Protein 9EN4 (pdb70)

Solvent-accessible surface area: 15896 Å² total; per-residue (Å²): 90,54,69,40,86,75,106,86,79,109,15,136,15,68,75,70,113,41,80,40,15,13,1,0,1,104,64,32,115,63,44,43,42,0,1,15,12,28,39,103,81,71,32,205,104,88,25,0,4,2,0,26,3,0,93,38,125,44,90,0,56,2,75,19,1,68,79,30,150,45,94,63,52,46,24,79,5,120,46,35,4,0,0,0,0,6,5,25,63,65,21,59,10,16,36,68,53,7,43,0,62,12,116,34,0,2,3,5,11,7,18,65,46,139,103,82,8,7,1,2,1,2,40,0,14,84,190,75,43,161,91,40,79,15,95,102,35,44,12,19,1,61,48,53,67,52,10,43,0,99,36,88,3,51,37,6,83,95,79,5,61,79,116,13,146,89,77,37,86,80,102,88,77,97,12,27,4,89,124,28,76,51,57,59,5,13,1,0,2,122,59,30,122,58,42,40,36,0,1,19,5,30,46,104,85,75,31,210,85,99,22,0,1,2,0,25,3,0,97,33,123,44,83,0,64,1,75,23,1,64,80,29,149,50,94,69,53,53,24,142,4,120,40,40,2,0,0,0,0,23,5,27,71,113,31,57,9,27,31,72,55,5,52,0,48,16,119,42,0,2,1,5,0,10,21,36,36,137,110,12,0,7,1,2,1,4,72,0,53,111,184,50,128,99,82,25,52,10,48,121,48,53,44,12,2,74,70,48,143,40,2,41,2,95,36,87,7,57,32,10,63,113,74,1,56,91,110,21,65

Radius of gyration: 21.42 Å; Cα contacts (8 Å, |Δi|>4): 757; chains: 2; bounding box: 39×61×41 Å

Foldseek 3Di:
DKDDFDDDFKDFPQPDDAFKKWKKDFQDPAKDWFWWADDPADDQVAKIKTKIWHAAQDKQAAPRCNPPPDPQRIDTHHATWMKMWIADDPRSIHIDTAHDPWRMGTWMWGCNDSFKIKIFCWRPDPPDDPDTDSRPDIDMHTDDGMMTGDDTIMMDRDDCSVVGD/DDDFDDDFKAFPVPDPAQKKWKKDQQDPAKAWFKKDDDPADDLQAKIKTKIWHAAQDKHADPRCNPPPDPQRIDTHRHGWMKMWIHDDPRSIHIDTAHDPFRMHGWMWGNPDPFKIKIFDFRPDPDDDPDGDSNPDIDMHTDDRIMTTDDTIGMDNDDCVVVRD

InterPro domains:
  IPR035329 Rotavirus VP4 helical domain [PF17478] (486-733)
  IPR035330 Rotavirus VP4, membrane interaction domain [PF17477] (251-475)
  IPR038017 Rotavirus VP4, membrane interaction domain superfamily [SSF111379] (254-523)
  IPR042546 Outer capsid protein VP4 [MF_04125] (1-733)

Structure (mmCIF, N/CA/C/O backbone):
data_9EN4
#
_entry.id   9EN4
#
_cell.length_a   61.489
_cell.length_b   64.370
_cell.length_c   76.937
_cell.angle_alpha   90.00
_cell.angle_beta   90.00
_cell.angle_gamma   90.00
#
_symmetry.space_group_name_H-M   'P 21 21 21'
#
loop_
_entity.id
_entity.type
_entity.pdbx_description
1 polymer 'Outer capsid protein VP8*'
2 water water
#
loop_
_atom_site.group_PDB
_atom_site.id
_atom_site.type_symbol
_atom_site.label_atom_id
_atom_site.label_alt_id
_atom_site.label_comp_id
_atom_site.label_asym_id
_atom_site.label_entity_id
_atom_site.label_seq_id
_atom_site.pdbx_PDB_ins_code
_atom_site.Cartn_x
_atom_site.Cartn_y
_atom_site.Cartn_z
_atom_site.occupancy
_atom_site.B_iso_or_equiv
_atom_site.auth_seq_id
_atom_site.auth_comp_id
_atom_site.auth_asym_id
_atom_site.auth_atom_id
_atom_site.pdbx_PDB_model_num
ATOM 1 N N . GLU A 1 1 ? -3.995 2.082 -23.497 1.00 35.26 64 GLU A N 1
ATOM 2 C CA . GLU A 1 1 ? -4.872 3.233 -23.168 1.00 35.21 64 GLU A CA 1
ATOM 3 C C . GLU A 1 1 ? -5.348 3.124 -21.721 1.00 34.90 64 GLU A C 1
ATOM 4 O O . GLU A 1 1 ? -5.115 4.030 -20.922 1.00 35.12 64 GLU A O 1
ATOM 6 N N . ILE A 1 2 ? -6.022 2.011 -21.404 1.00 34.38 65 ILE A N 1
ATOM 7 C CA . ILE A 1 2 ? -6.407 1.683 -20.041 1.00 33.95 65 ILE A CA 1
ATOM 8 C C . ILE A 1 2 ? -5.471 0.586 -19.540 1.00 33.70 65 ILE A C 1
ATOM 9 O O . ILE A 1 2 ? -5.321 -0.445 -20.192 1.00 33.76 65 ILE A O 1
ATOM 14 N N . THR A 1 3 ? -4.856 0.823 -18.375 1.00 33.47 66 THR A N 1
ATOM 15 C CA . THR A 1 3 ? -3.903 -0.107 -17.790 1.00 33.29 66 THR A CA 1
ATOM 16 C C . THR A 1 3 ? -4.481 -0.675 -16.496 1.00 33.11 66 THR A C 1
ATOM 17 O O . THR A 1 3 ? -5.290 -0.025 -15.837 1.00 33.26 66 THR A O 1
ATOM 21 N N . GLY A 1 4 ? -4.047 -1.892 -16.149 1.00 33.02 67 GLY A N 1
ATOM 22 C CA . GLY A 1 4 ? -4.547 -2.604 -14.984 1.00 33.04 67 GLY A CA 1
ATOM 23 C C . GLY A 1 4 ? -4.846 -4.065 -15.313 1.00 33.10 67 GLY A C 1
ATOM 24 O O . GLY A 1 4 ? -4.501 -4.538 -16.393 1.00 33.24 67 GLY A O 1
ATOM 25 N N . PRO A 1 5 ? -5.499 -4.833 -14.409 1.00 33.22 68 PRO A N 1
ATOM 26 C CA . PRO A 1 5 ? -5.915 -4.335 -13.096 1.00 33.33 68 PRO A CA 1
ATOM 27 C C . PRO A 1 5 ? -4.769 -4.183 -12.097 1.00 33.25 68 PRO A C 1
ATOM 28 O O . PRO A 1 5 ? -3.747 -4.858 -12.208 1.00 33.34 68 PRO A O 1
ATOM 32 N N . TYR A 1 6 ? -4.966 -3.284 -11.123 1.00 33.12 69 TYR A N 1
ATOM 33 C CA . TYR A 1 6 ? -3.997 -3.019 -10.071 1.00 32.92 69 TYR A CA 1
ATOM 34 C C . TYR A 1 6 ? -4.575 -3.459 -8.728 1.00 33.16 69 TYR A C 1
ATOM 35 O O . TYR A 1 6 ? -5.785 -3.392 -8.526 1.00 33.13 69 TYR A O 1
ATOM 44 N N . THR A 1 7 ? -3.696 -3.893 -7.814 1.00 33.50 70 THR A N 1
ATOM 45 C CA . THR A 1 7 ? -4.112 -4.373 -6.505 1.00 33.78 70 THR A CA 1
ATOM 46 C C . THR A 1 7 ? -3.369 -3.626 -5.397 1.00 34.15 70 THR A C 1
ATOM 47 O O . THR A 1 7 ? -3.246 -4.134 -4.285 1.00 34.11 70 THR A O 1
ATOM 51 N N . ASN A 1 8 ? -2.894 -2.410 -5.700 1.00 34.65 71 ASN A N 1
ATOM 52 C CA . ASN A 1 8 ? -2.270 -1.556 -4.703 1.00 35.03 71 ASN A CA 1
ATOM 53 C C . ASN A 1 8 ? -3.358 -0.912 -3.849 1.00 35.20 71 ASN A C 1
ATOM 54 O O . ASN A 1 8 ? -4.531 -0.920 -4.221 1.00 35.25 71 ASN A O 1
ATOM 59 N N . THR A 1 9 ? -2.949 -0.361 -2.701 1.00 35.34 72 THR A N 1
ATOM 60 C CA . THR A 1 9 ? -3.832 0.433 -1.862 1.00 35.23 72 THR A CA 1
ATOM 61 C C . THR A 1 9 ? -3.326 1.872 -1.774 1.00 35.19 72 THR A C 1
ATOM 62 O O . THR A 1 9 ? -3.878 2.668 -1.019 1.00 35.27 72 THR A O 1
ATOM 66 N N . ILE A 1 10 ? -2.279 2.197 -2.545 1.00 35.22 73 ILE A N 1
ATOM 67 C CA . ILE A 1 10 ? -1.688 3.527 -2.531 1.00 35.39 73 ILE A CA 1
ATOM 68 C C . ILE A 1 10 ? -1.265 3.891 -3.954 1.00 35.43 73 ILE A C 1
ATOM 69 O O . ILE A 1 10 ? -0.421 3.217 -4.541 1.00 35.36 73 ILE A O 1
ATOM 74 N N . ILE A 1 11 ? -1.870 4.957 -4.496 1.00 35.61 74 ILE A N 1
ATOM 75 C CA . ILE A 1 11 ? -1.441 5.551 -5.754 1.00 35.81 74 ILE A CA 1
ATOM 76 C C . ILE A 1 11 ? -0.533 6.736 -5.436 1.00 35.80 74 ILE A C 1
ATOM 77 O O . ILE A 1 11 ? -0.779 7.460 -4.475 1.00 35.52 74 ILE A O 1
ATOM 82 N N . LYS A 1 12 ? 0.509 6.923 -6.255 1.00 36.02 75 LYS A N 1
ATOM 83 C CA . LYS A 1 12 ? 1.367 8.095 -6.173 1.00 36.18 75 LYS A CA 1
ATOM 84 C C . LYS A 1 12 ? 0.988 9.053 -7.300 1.00 36.18 75 LYS A C 1
ATOM 85 O O . LYS A 1 12 ? 1.113 8.707 -8.473 1.00 36.27 75 LYS A O 1
ATOM 91 N N . LEU A 1 13 ? 0.527 10.255 -6.928 1.00 36.19 76 LEU A N 1
ATOM 92 C CA . LEU A 1 13 ? 0.030 11.232 -7.885 1.00 36.13 76 LEU A CA 1
ATOM 93 C C . LEU A 1 13 ? 1.020 12.384 -8.060 1.00 36.05 76 LEU A C 1
ATOM 94 O O . LEU A 1 13 ? 0.724 13.345 -8.767 1.00 35.78 76 LEU A O 1
ATOM 96 N N . SER A 1 14 ? 2.195 12.277 -7.427 1.00 36.31 77 SER A N 1
ATOM 97 C CA . SER A 1 14 ? 3.192 13.335 -7.464 1.00 36.57 77 SER A CA 1
ATOM 98 C C . SER A 1 14 ? 3.935 13.314 -8.798 1.00 37.04 77 SER A C 1
ATOM 99 O O . SER A 1 14 ? 4.048 14.342 -9.462 1.00 36.90 77 SER A O 1
ATOM 101 N N . ASP A 1 15 ? 4.414 12.125 -9.188 1.00 37.57 78 ASP A N 1
ATOM 102 C CA . ASP A 1 15 ? 5.306 11.970 -10.328 1.00 37.78 78 ASP A CA 1
ATOM 103 C C . ASP A 1 15 ? 4.535 11.922 -11.648 1.00 38.12 78 ASP A C 1
ATOM 104 O O . ASP A 1 15 ? 5.151 11.854 -12.710 1.00 38.08 78 ASP A O 1
ATOM 106 N N . LEU A 1 16 ? 3.197 11.948 -11.584 1.00 38.55 79 LEU A N 1
ATOM 107 C CA . LEU A 1 16 ? 2.368 11.880 -12.778 1.00 38.75 79 LEU A CA 1
ATOM 108 C C . LEU A 1 16 ? 2.562 13.146 -13.610 1.00 38.87 79 LEU A C 1
ATOM 109 O O . LEU A 1 16 ? 2.331 14.251 -13.124 1.00 38.90 79 LEU A O 1
ATOM 114 N N . SER A 1 17 ? 2.990 12.960 -14.865 1.00 39.06 80 SER A N 1
ATOM 115 C CA . SER A 1 17 ? 3.265 14.059 -15.777 1.00 39.15 80 SER A CA 1
ATOM 116 C C . SER A 1 17 ? 2.195 14.100 -16.864 1.00 39.12 80 SER A C 1
ATOM 117 O O . SER A 1 17 ? 2.468 13.808 -18.027 1.00 39.51 80 SER A O 1
ATOM 119 N N . GLY A 1 18 ? 0.973 14.462 -16.457 1.00 38.86 81 GLY A N 1
ATOM 120 C CA . GLY A 1 18 ? -0.152 14.604 -17.366 1.00 38.54 81 GLY A CA 1
ATOM 121 C C . GLY A 1 18 ? -1.241 15.488 -16.763 1.00 38.48 81 GLY A C 1
ATOM 122 O O . GLY A 1 18 ? -1.257 15.724 -15.557 1.00 39.20 81 GLY A O 1
ATOM 123 N N . SER A 1 19 ? -2.144 15.976 -17.619 1.00 37.79 82 SER A N 1
ATOM 124 C CA . SER A 1 19 ? -3.208 16.872 -17.195 1.00 37.22 82 SER A CA 1
ATOM 125 C C . SER A 1 19 ? -4.297 16.105 -16.445 1.00 36.64 82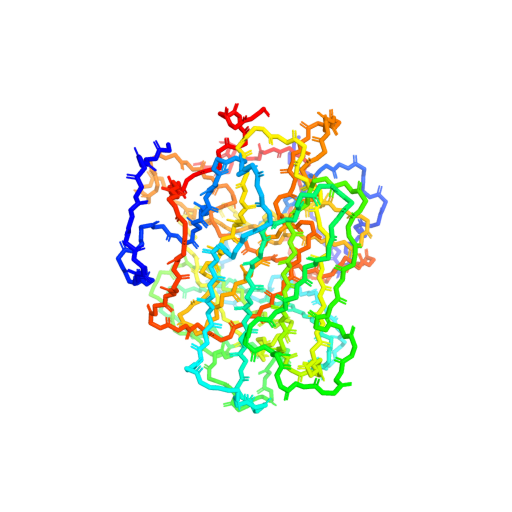 SER A C 1
ATOM 126 O O . SER A 1 19 ? -4.850 16.615 -15.473 1.00 36.60 82 SER A O 1
ATOM 129 N N . ASN A 1 20 ? -4.593 14.880 -16.901 1.00 36.05 83 ASN A N 1
ATOM 130 C CA . ASN A 1 20 ? -5.767 14.149 -16.453 1.00 35.45 83 ASN A CA 1
ATOM 131 C C . ASN A 1 20 ? -5.381 12.735 -16.021 1.00 34.76 83 ASN A C 1
ATOM 132 O O . ASN A 1 20 ? -4.456 12.142 -16.573 1.00 34.67 83 ASN A O 1
ATOM 137 N N . VAL A 1 21 ? -6.114 12.212 -15.029 1.00 33.95 84 VAL A N 1
ATOM 138 C CA . VAL A 1 21 ? -5.939 10.854 -14.537 1.00 33.25 84 VAL A CA 1
ATOM 139 C C . VAL A 1 21 ? -7.316 10.289 -14.193 1.00 32.41 84 VAL A C 1
ATOM 140 O O . VAL A 1 21 ? -8.023 10.855 -13.363 1.00 32.16 84 VAL A O 1
ATOM 144 N N . TRP A 1 22 ? -7.680 9.171 -14.833 1.00 31.60 85 TRP A N 1
ATOM 145 C CA . TRP A 1 22 ? -8.915 8.468 -14.525 1.00 31.13 85 TRP A CA 1
ATOM 146 C C . TRP A 1 22 ? -8.620 7.292 -13.595 1.00 31.06 85 TRP A C 1
ATOM 147 O O . TRP A 1 22 ? -7.596 6.627 -13.740 1.00 31.21 85 TRP A O 1
ATOM 158 N N . VAL A 1 23 ? -9.530 7.054 -12.642 1.00 30.95 86 VAL A N 1
ATOM 159 C CA . VAL A 1 23 ? -9.434 5.934 -11.718 1.00 30.99 86 VAL A CA 1
ATOM 160 C C . VAL A 1 23 ? -10.690 5.082 -11.881 1.00 31.04 86 VAL A C 1
ATOM 161 O O . VAL A 1 23 ? -11.728 5.388 -11.297 1.00 31.14 86 VAL A O 1
ATOM 165 N N . LEU A 1 24 ? -10.576 4.005 -12.668 1.00 31.08 87 LEU A N 1
ATOM 166 C CA . LEU A 1 24 ? -11.728 3.234 -13.106 1.00 31.08 87 LEU A CA 1
ATOM 167 C C . LEU A 1 24 ? -11.923 2.007 -12.219 1.00 31.15 87 LEU A C 1
ATOM 168 O O . LEU A 1 24 ? -10.999 1.558 -11.544 1.00 31.17 87 LEU A O 1
ATOM 173 N N . TYR A 1 25 ? -13.151 1.475 -12.255 1.00 31.15 88 TYR A N 1
ATOM 174 C CA . TYR A 1 25 ? -13.568 0.355 -11.428 1.00 31.09 88 TYR A CA 1
ATOM 175 C C . TYR A 1 25 ? -14.593 -0.478 -12.190 1.00 31.22 88 TYR A C 1
ATOM 176 O O . TYR A 1 25 ? -15.486 0.077 -12.827 1.00 31.20 88 TYR A O 1
ATOM 185 N N . GLN A 1 26 ? -14.469 -1.807 -12.109 1.00 31.44 89 GLN A N 1
ATOM 186 C CA . GLN A 1 26 ? -15.507 -2.687 -12.617 1.00 31.82 89 GLN A CA 1
ATOM 187 C C . GLN A 1 26 ? -16.655 -2.719 -11.612 1.00 31.82 89 GLN A C 1
ATOM 188 O O . GLN A 1 26 ? -16.424 -2.845 -10.412 1.00 31.82 89 GLN A O 1
ATOM 194 N N . LYS A 1 27 ? -17.883 -2.612 -12.134 1.00 31.82 90 LYS A N 1
ATOM 195 C CA . LYS A 1 27 ? -19.081 -2.459 -11.325 1.00 31.82 90 LYS A CA 1
ATOM 196 C C . LYS A 1 27 ? -19.166 -3.596 -10.309 1.00 31.61 90 LYS A C 1
ATOM 197 O O . LYS A 1 27 ? -19.387 -4.745 -10.686 1.00 31.58 90 LYS A O 1
ATOM 203 N N . PRO A 1 28 ? -18.978 -3.321 -8.996 1.00 31.43 91 PRO A N 1
ATOM 204 C CA . PRO A 1 28 ? -19.111 -4.351 -7.965 1.00 31.34 91 PRO A CA 1
ATOM 205 C C . PRO A 1 28 ? -20.546 -4.852 -7.823 1.00 31.33 91 PRO A C 1
ATOM 206 O O . PRO A 1 28 ? -21.480 -4.224 -8.320 1.00 31.40 91 PRO A O 1
ATOM 210 N N . THR A 1 29 ? -20.701 -5.986 -7.130 1.00 31.22 92 THR A N 1
ATOM 211 C CA . THR A 1 29 ? -22.000 -6.606 -6.926 1.00 31.17 92 THR A CA 1
ATOM 212 C C . THR A 1 29 ? -22.650 -6.097 -5.641 1.00 31.05 92 THR A C 1
ATOM 213 O O . THR A 1 29 ? -23.850 -6.278 -5.459 1.00 31.19 92 THR A O 1
ATOM 217 N N . SER A 1 30 ? -21.851 -5.496 -4.747 1.00 30.74 93 SER A N 1
ATOM 218 C CA . SER A 1 30 ? -22.348 -4.982 -3.480 1.00 30.47 93 SER A CA 1
ATOM 219 C C . SER A 1 30 ? -21.714 -3.626 -3.176 1.00 30.02 93 SER A C 1
ATOM 220 O O . SER A 1 30 ? -20.702 -3.263 -3.770 1.00 29.70 93 SER A O 1
ATOM 223 N N . THR A 1 31 ? -22.328 -2.896 -2.236 1.00 29.82 94 THR A N 1
ATOM 224 C CA . THR A 1 31 ? -21.841 -1.596 -1.804 1.00 29.70 94 THR A CA 1
ATOM 225 C C . THR A 1 31 ? -20.446 -1.758 -1.206 1.00 29.79 94 THR A C 1
ATOM 226 O O . THR A 1 31 ? -20.230 -2.629 -0.366 1.00 29.81 94 THR A O 1
ATOM 230 N N . VAL A 1 32 ? -19.508 -0.909 -1.648 1.00 29.92 95 VAL A N 1
ATOM 231 C CA . VAL A 1 32 ? -18.112 -1.031 -1.258 1.00 29.92 95 VAL A CA 1
ATOM 232 C C . VAL A 1 32 ? -17.423 0.323 -1.413 1.00 30.00 95 VAL A C 1
ATOM 233 O O . VAL A 1 32 ? -17.785 1.117 -2.279 1.00 29.92 95 VAL A O 1
ATOM 237 N N . LYS A 1 33 ? -16.421 0.563 -0.557 1.00 30.26 96 LYS A N 1
ATOM 238 C CA . LYS A 1 33 ? -15.603 1.764 -0.606 1.00 30.48 96 LYS A CA 1
ATOM 239 C C . LYS A 1 33 ? -14.547 1.601 -1.697 1.00 30.65 96 LYS A C 1
ATOM 240 O O . LYS A 1 33 ? -13.894 0.562 -1.779 1.00 30.57 96 LYS A O 1
ATOM 246 N N . LEU A 1 34 ? -14.374 2.645 -2.518 1.00 30.93 97 LEU A N 1
ATOM 247 C CA . LEU A 1 34 ? -13.536 2.571 -3.704 1.00 31.16 97 LEU A CA 1
ATOM 248 C C . LEU A 1 34 ? -12.185 3.233 -3.439 1.00 31.35 97 LEU A C 1
ATOM 249 O O . LEU A 1 34 ? -11.151 2.574 -3.534 1.00 31.42 97 LEU A O 1
ATOM 254 N N . LEU A 1 35 ? -12.201 4.533 -3.115 1.00 31.50 98 LEU A N 1
ATOM 255 C CA . LEU A 1 35 ? -10.980 5.255 -2.790 1.00 31.62 98 LEU A CA 1
ATOM 256 C C . LEU A 1 35 ? -11.255 6.266 -1.680 1.00 31.62 98 LEU A C 1
ATOM 257 O O . LEU A 1 35 ? -12.397 6.441 -1.258 1.00 31.53 98 LEU A O 1
ATOM 262 N N . LYS A 1 36 ? -10.184 6.923 -1.217 1.00 31.75 99 LYS A N 1
ATOM 263 C CA . LYS A 1 36 ? -10.270 7.902 -0.146 1.00 31.77 99 LYS A CA 1
ATOM 264 C C . LYS A 1 36 ? -9.017 8.776 -0.162 1.00 31.72 99 LYS A C 1
ATOM 265 O O . LYS A 1 36 ? -7.908 8.276 -0.340 1.00 31.55 99 LYS A O 1
ATOM 271 N N . ASN A 1 37 ? -9.220 10.085 0.026 1.00 31.82 100 ASN A N 1
ATOM 272 C CA . ASN A 1 37 ? -8.145 11.064 0.021 1.00 31.78 100 ASN A CA 1
ATOM 273 C C . ASN A 1 37 ? -8.280 11.937 1.265 1.00 31.77 100 ASN A C 1
ATOM 274 O O . ASN A 1 37 ? -9.138 12.814 1.315 1.00 31.52 100 ASN A O 1
ATOM 279 N N . GLY A 1 38 ? -7.428 11.678 2.264 1.00 31.95 101 GLY A N 1
ATOM 280 C CA . GLY A 1 38 ? -7.415 12.459 3.489 1.00 32.12 101 GLY A CA 1
ATOM 281 C C . GLY A 1 38 ? -6.644 11.759 4.606 1.00 32.24 101 GLY A C 1
ATOM 282 O O . GLY A 1 38 ? -6.113 10.668 4.407 1.00 32.30 101 GLY A O 1
ATOM 283 N N . PRO A 1 39 ? -6.557 12.372 5.810 1.00 32.43 102 PRO A N 1
ATOM 284 C CA . PRO A 1 39 ? -5.883 11.755 6.955 1.00 32.66 102 PRO A CA 1
ATOM 285 C C . PRO A 1 39 ? -6.536 10.452 7.411 1.00 32.98 102 PRO A C 1
ATOM 286 O O . PRO A 1 39 ? -7.618 10.098 6.946 1.00 32.96 102 PRO A O 1
ATOM 290 N N . GLU A 1 40 ? -5.866 9.757 8.339 1.00 33.32 103 GLU A N 1
ATOM 291 C CA . GLU A 1 40 ? -6.324 8.468 8.833 1.00 33.63 103 GLU A CA 1
ATOM 292 C C . GLU A 1 40 ? -7.706 8.613 9.467 1.00 34.03 103 GLU A C 1
ATOM 293 O O . GLU A 1 40 ? -8.653 7.952 9.045 1.00 34.00 103 GLU A O 1
ATOM 295 N N . SER A 1 41 ? -7.803 9.489 10.476 1.00 34.50 104 SER A N 1
ATOM 296 C CA . SER A 1 41 ? -9.065 9.792 11.134 1.00 34.69 104 SER A CA 1
ATOM 297 C C . SER A 1 41 ? -9.564 11.161 10.679 1.00 34.56 104 SER A C 1
ATOM 298 O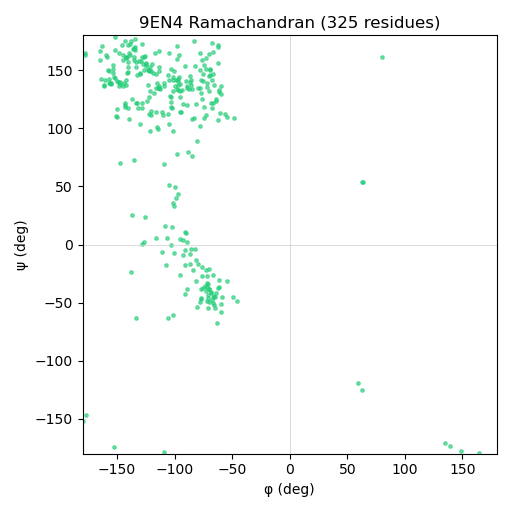 O . SER A 1 41 ? -8.808 11.941 10.102 1.00 34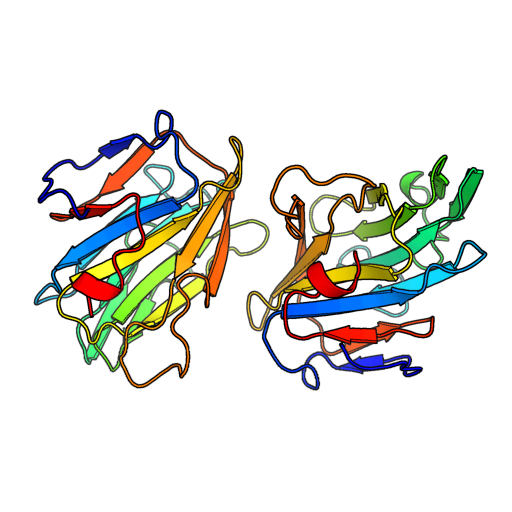.33 104 SER A O 1
ATOM 301 N N . TYR A 1 42 ? -10.844 11.441 10.953 1.00 34.47 105 TYR A N 1
ATOM 302 C CA . TYR A 1 42 ? -11.475 12.677 10.518 1.00 34.29 105 TYR A CA 1
ATOM 303 C C . TYR A 1 42 ? -10.804 13.874 11.190 1.00 33.87 105 TYR A C 1
ATOM 304 O O . TYR A 1 42 ? -10.690 13.924 12.413 1.00 33.59 105 TYR A O 1
ATOM 313 N N . SER A 1 43 ? -10.353 14.821 10.358 1.00 33.56 106 SER A N 1
ATOM 314 C CA . SER A 1 43 ? -9.857 16.110 10.811 1.00 33.17 106 SER A CA 1
ATOM 315 C C . SER A 1 43 ? -10.650 17.212 10.114 1.00 32.60 106 SER A C 1
ATOM 316 O O . SER A 1 43 ? -10.701 17.255 8.886 1.00 32.38 106 SER A O 1
ATOM 319 N N . TRP A 1 44 ? -11.265 18.094 10.911 1.00 32.06 107 TRP A N 1
ATOM 320 C CA . TRP A 1 44 ? -12.214 19.073 10.405 1.00 31.74 107 TRP A CA 1
ATOM 321 C C . TRP A 1 44 ? -11.489 20.158 9.610 1.00 31.45 107 TRP A C 1
ATOM 322 O O . TRP A 1 44 ? -12.042 20.700 8.655 1.00 31.30 107 TRP A O 1
ATOM 333 N N . ASN A 1 45 ? -10.256 20.472 10.026 1.00 31.21 108 ASN A N 1
ATOM 334 C CA . ASN A 1 45 ? -9.476 21.545 9.429 1.00 30.94 108 ASN A CA 1
ATOM 335 C C . ASN A 1 45 ? -9.034 21.155 8.020 1.00 30.69 108 ASN A C 1
ATOM 336 O O . ASN A 1 45 ? -9.021 21.997 7.124 1.00 30.94 108 ASN A O 1
ATOM 341 N N . LEU A 1 46 ? -8.675 19.878 7.835 1.00 30.24 109 LEU A N 1
ATOM 342 C CA . LEU A 1 46 ? -8.176 19.390 6.559 1.00 29.95 109 LEU A CA 1
ATOM 343 C C . LEU A 1 46 ? -9.346 18.984 5.667 1.00 29.59 109 LEU A C 1
ATOM 344 O O . LEU A 1 46 ? -10.362 18.489 6.152 1.00 29.51 109 LEU A O 1
ATOM 349 N N . ALA A 1 47 ? -9.182 19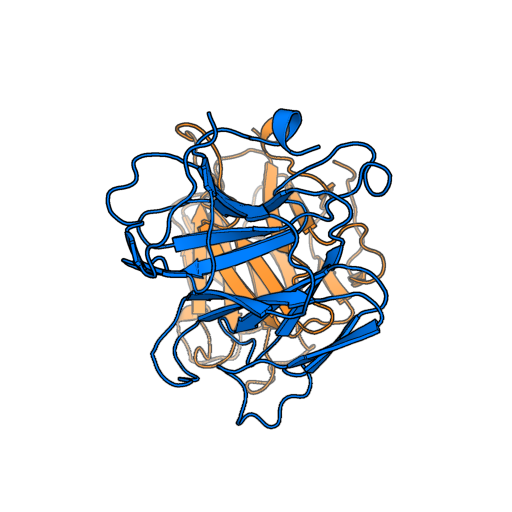.208 4.357 1.00 29.24 110 ALA A N 1
ATOM 350 C CA . ALA A 1 47 ? -10.157 18.787 3.364 1.00 29.03 110 ALA A CA 1
ATOM 351 C C . ALA A 1 47 ? -9.928 17.316 3.030 1.00 28.86 110 ALA A C 1
ATOM 352 O O . ALA A 1 47 ? -8.815 16.814 3.167 1.00 28.90 110 ALA A O 1
ATOM 354 N N . ALA A 1 48 ? -10.995 16.638 2.591 1.00 28.81 111 ALA A N 1
ATOM 355 C CA . ALA A 1 48 ? -10.929 15.224 2.260 1.00 28.69 111 ALA A CA 1
ATOM 356 C C . ALA A 1 48 ? -12.131 14.825 1.408 1.00 28.36 111 ALA A C 1
ATOM 357 O O . ALA A 1 48 ? -13.064 15.607 1.236 1.00 28.04 111 ALA A O 1
ATOM 359 N N . PHE A 1 49 ? -12.084 13.597 0.877 1.00 28.24 112 PHE A N 1
ATOM 360 C CA . PHE A 1 49 ? -13.218 13.013 0.181 1.00 28.10 112 PHE A CA 1
ATOM 361 C C . PHE A 1 49 ? -13.091 11.491 0.173 1.00 27.94 112 PHE A C 1
ATOM 362 O O . PHE A 1 49 ? -11.986 10.954 0.180 1.00 27.79 112 PHE A O 1
ATOM 370 N N . GLU A 1 50 ? -14.248 10.816 0.157 1.00 27.90 113 GLU A N 1
ATOM 371 C CA . GLU A 1 50 ? -14.321 9.365 0.203 1.00 27.86 113 GLU A CA 1
ATOM 372 C C . GLU A 1 50 ? -15.372 8.896 -0.800 1.00 27.79 113 GLU A C 1
ATOM 373 O O . GLU A 1 50 ? -16.518 9.338 -0.746 1.00 27.71 113 GLU A O 1
ATOM 379 N N . LEU A 1 51 ? -14.968 7.994 -1.703 1.00 27.83 114 LEU A N 1
ATOM 380 C CA . LEU A 1 51 ? -15.822 7.536 -2.787 1.00 28.02 114 LEU A CA 1
ATOM 381 C C . LEU A 1 51 ? -16.328 6.128 -2.484 1.00 28.20 114 LEU A C 1
ATOM 382 O O . LEU A 1 51 ? -15.591 5.302 -1.949 1.00 28.19 114 LEU A O 1
ATOM 387 N N . TRP A 1 52 ? -17.594 5.876 -2.838 1.00 28.53 115 TRP A N 1
ATOM 388 C CA . TRP A 1 52 ? -18.217 4.571 -2.683 1.00 28.76 115 TRP A CA 1
ATOM 389 C C . TRP A 1 52 ? -18.896 4.166 -3.987 1.00 29.19 115 TRP A C 1
ATOM 390 O O . TRP A 1 52 ? -19.213 5.016 -4.817 1.00 29.26 115 TRP A O 1
ATOM 401 N N . TYR A 1 53 ? -19.105 2.855 -4.146 1.00 29.66 116 TYR A N 1
ATOM 402 C CA . TYR A 1 53 ? -20.107 2.336 -5.061 1.00 30.06 116 TYR A CA 1
ATOM 403 C C . TYR A 1 53 ? -21.359 2.003 -4.256 1.00 30.49 116 TYR A C 1
ATOM 404 O O . TYR A 1 53 ? -21.264 1.388 -3.197 1.00 30.34 116 TYR A O 1
ATOM 413 N N . GLY A 1 54 ? -22.522 2.419 -4.770 1.00 31.05 117 GLY A N 1
ATOM 414 C CA . GLY A 1 54 ? -23.796 2.176 -4.114 1.00 31.54 117 GLY A CA 1
ATOM 415 C C . GLY A 1 54 ? -24.697 1.282 -4.960 1.00 32.22 117 GLY A C 1
ATOM 416 O O . GLY A 1 54 ? -25.123 1.681 -6.042 1.00 32.39 117 GLY A O 1
ATOM 417 N N . LYS A 1 55 ? -24.972 0.072 -4.458 1.00 32.91 118 LYS A N 1
ATOM 418 C CA . LYS A 1 55 ? -25.864 -0.859 -5.129 1.00 33.44 118 LYS A CA 1
ATOM 419 C C . LYS A 1 55 ? -27.292 -0.323 -5.052 1.00 33.60 118 LYS A C 1
ATOM 420 O O . LYS A 1 55 ? -27.645 0.368 -4.099 1.00 33.85 118 LYS A O 1
ATOM 426 N N . ALA A 1 56 ? -28.103 -0.653 -6.064 1.00 33.66 119 ALA A N 1
ATOM 427 C CA . ALA A 1 56 ? -29.464 -0.150 -6.164 1.00 33.57 119 ALA A CA 1
ATOM 428 C C . ALA A 1 56 ? -30.268 -0.575 -4.937 1.00 33.25 119 ALA A C 1
ATOM 429 O O . ALA A 1 56 ? -30.271 -1.749 -4.574 1.00 33.16 119 ALA A O 1
ATOM 431 N N . ASN A 1 57 ? -30.935 0.404 -4.311 1.00 32.99 120 ASN A N 1
ATOM 432 C CA . ASN A 1 57 ? -31.780 0.183 -3.146 1.00 32.79 120 ASN A CA 1
ATOM 433 C C . ASN A 1 57 ? -30.928 -0.318 -1.980 1.00 32.48 120 ASN A C 1
ATOM 434 O O . ASN A 1 57 ? -31.220 -1.355 -1.390 1.00 32.42 120 ASN A O 1
ATOM 439 N N . THR A 1 58 ? -29.869 0.439 -1.669 1.00 32.32 121 THR A N 1
ATOM 440 C CA . THR A 1 58 ? -29.077 0.237 -0.466 1.00 32.35 121 THR A CA 1
ATOM 441 C C . THR A 1 58 ? -28.840 1.597 0.188 1.00 32.29 121 THR A C 1
ATOM 442 O O . THR A 1 58 ? -29.253 2.622 -0.350 1.00 32.19 121 THR A O 1
ATOM 446 N N . THR A 1 59 ? -28.181 1.589 1.353 1.00 32.35 122 THR A N 1
ATOM 447 C CA . THR A 1 59 ? -27.868 2.814 2.072 1.00 32.44 122 THR A CA 1
ATOM 448 C C . THR A 1 59 ? -26.354 2.924 2.238 1.00 32.32 122 THR A C 1
ATOM 449 O O . THR A 1 59 ? -25.752 2.144 2.973 1.00 32.41 122 THR A O 1
ATOM 453 N N . VAL A 1 60 ? -25.756 3.903 1.545 1.00 32.23 123 VAL A N 1
ATOM 454 C CA . VAL A 1 60 ? -24.316 4.110 1.556 1.00 32.25 123 VAL A CA 1
ATOM 455 C C . VAL A 1 60 ? -23.972 5.043 2.714 1.00 32.12 123 VAL A C 1
ATOM 456 O O . VAL A 1 60 ? -24.438 6.180 2.749 1.00 32.09 123 VAL A O 1
ATOM 460 N N . THR A 1 61 ? -23.145 4.551 3.646 1.00 31.98 124 THR A N 1
ATOM 461 C CA . THR A 1 61 ? -22.738 5.314 4.816 1.00 31.89 124 THR A CA 1
ATOM 462 C C . THR A 1 61 ? -21.214 5.399 4.851 1.00 31.91 124 THR A C 1
ATOM 463 O O . THR A 1 61 ? -20.529 4.406 4.612 1.00 32.08 124 THR A O 1
ATOM 467 N N . SER A 1 62 ? -20.699 6.595 5.162 1.00 31.94 125 SER A N 1
ATOM 468 C CA . SER A 1 62 ? -19.269 6.857 5.150 1.00 31.98 125 SER A CA 1
ATOM 469 C C . SER A 1 62 ? -18.604 6.239 6.377 1.00 32.29 125 SER A C 1
ATOM 470 O O . SER A 1 62 ? -19.206 6.170 7.446 1.00 32.26 125 SER A O 1
ATOM 473 N N . ASP A 1 63 ? -17.353 5.796 6.198 1.00 32.71 126 ASP A N 1
ATOM 474 C CA . ASP A 1 63 ? -16.528 5.296 7.287 1.00 33.11 126 ASP A CA 1
ATOM 475 C C . ASP A 1 63 ? -15.718 6.445 7.883 1.00 33.05 126 ASP A C 1
ATOM 476 O O . ASP A 1 63 ? -15.586 6.549 9.100 1.00 33.10 126 ASP A O 1
ATOM 481 N N . TYR A 1 64 ? -15.168 7.289 7.002 1.00 33.02 127 TYR A N 1
ATOM 482 C CA . TYR A 1 64 ? -14.335 8.414 7.395 1.00 33.04 127 TYR A CA 1
ATOM 483 C C . TYR A 1 64 ? -15.152 9.416 8.210 1.00 32.98 127 TYR A C 1
ATOM 484 O O . TYR A 1 64 ? -14.664 9.942 9.208 1.00 32.91 127 TYR A O 1
ATOM 493 N N . TYR A 1 65 ? -16.398 9.662 7.780 1.00 32.92 128 TYR A N 1
ATOM 494 C CA . TYR A 1 65 ? -17.293 10.585 8.461 1.00 32.78 128 TYR A CA 1
ATOM 495 C C . TYR A 1 65 ? -18.311 9.818 9.306 1.00 32.99 128 TYR A C 1
ATOM 496 O O . TYR A 1 65 ? -19.457 10.247 9.429 1.00 33.19 128 TYR A O 1
ATOM 505 N N . SER A 1 66 ? -17.887 8.697 9.903 1.00 33.19 129 SER A N 1
ATOM 506 C CA . SER A 1 66 ? -18.796 7.813 10.618 1.00 33.45 129 SER A CA 1
ATOM 507 C C . SER A 1 66 ? -19.270 8.456 11.920 1.00 33.86 129 SER A C 1
ATOM 508 O O . SER A 1 66 ? -20.411 8.248 12.328 1.00 34.07 129 SER A O 1
ATOM 511 N N . GLY A 1 67 ? -18.389 9.235 12.561 1.00 34.15 130 GLY A N 1
ATOM 512 C CA . GLY A 1 67 ? -18.688 9.861 13.839 1.00 34.29 130 GLY A CA 1
ATOM 513 C C . GLY A 1 67 ? -18.961 11.357 13.702 1.00 34.53 130 GLY A C 1
ATOM 514 O O . GLY A 1 67 ? -18.368 12.162 14.417 1.00 34.61 130 GLY A O 1
ATOM 515 N N . MET A 1 68 ? -19.864 11.712 12.779 1.00 34.86 131 MET A N 1
ATOM 516 C CA . MET A 1 68 ? -20.294 13.088 12.585 1.00 34.99 131 MET A CA 1
ATOM 517 C C . MET A 1 68 ? -21.807 13.169 12.775 1.00 35.15 131 MET A C 1
ATOM 518 O O . MET A 1 68 ? -22.523 12.213 12.485 1.00 35.27 131 MET A O 1
ATOM 523 N N . THR A 1 69 ? -22.277 14.328 13.250 1.00 35.35 132 THR A N 1
ATOM 524 C CA . THR A 1 69 ? -23.696 14.563 13.466 1.00 35.62 132 THR A CA 1
ATOM 525 C C . THR A 1 69 ? -24.358 15.063 12.183 1.00 35.58 132 THR A C 1
ATOM 526 O O . THR A 1 69 ? -25.581 15.177 12.129 1.00 35.95 132 THR A O 1
ATOM 530 N N . ASN A 1 70 ? -23.546 15.368 11.162 1.00 35.30 133 ASN A N 1
ATOM 531 C CA . ASN A 1 70 ? -24.051 15.777 9.861 1.00 35.15 133 ASN A CA 1
ATOM 532 C C . ASN A 1 70 ? -24.768 14.595 9.212 1.00 34.94 133 ASN A C 1
ATOM 533 O O . ASN A 1 70 ? -24.370 13.447 9.398 1.00 35.08 133 ASN A O 1
ATOM 538 N N . SER A 1 71 ? -25.820 14.898 8.440 1.00 34.78 134 SER A N 1
ATOM 539 C CA . SER A 1 71 ? -26.738 13.889 7.934 1.00 34.67 134 SER A CA 1
ATOM 540 C C . SER A 1 71 ? -26.322 13.384 6.554 1.00 34.56 134 SER A C 1
ATOM 541 O O . SER A 1 71 ? -26.904 12.424 6.056 1.00 34.64 134 SER A O 1
ATOM 544 N N . GLU A 1 72 ? -25.326 14.031 5.937 1.00 34.61 135 GLU A N 1
ATOM 545 C CA . GLU A 1 72 ? -24.947 13.707 4.571 1.00 34.67 135 GLU A CA 1
ATOM 546 C C . GLU A 1 72 ? -23.880 12.613 4.549 1.00 34.51 135 GLU A C 1
ATOM 547 O O . GLU A 1 72 ? -23.318 12.325 3.494 1.00 34.24 135 GLU A O 1
ATOM 553 N N . LYS A 1 73 ? -23.618 12.000 5.711 1.00 34.40 136 LYS A N 1
ATOM 554 C CA . LYS A 1 73 ? -22.738 10.844 5.792 1.00 34.24 136 LYS A CA 1
ATOM 555 C C . LYS A 1 73 ? -23.465 9.603 5.275 1.00 34.12 136 LYS A C 1
ATOM 556 O O . LYS A 1 73 ? -22.820 8.675 4.792 1.00 34.21 136 LYS A O 1
ATOM 562 N N . SER A 1 74 ? -24.802 9.594 5.384 1.00 33.92 137 SER A N 1
ATOM 563 C CA . SER A 1 74 ? -25.620 8.484 4.918 1.00 33.78 137 SER A CA 1
ATOM 564 C C . SER A 1 74 ? -26.518 8.936 3.769 1.00 33.47 137 SER A C 1
ATOM 565 O O . SER A 1 74 ? -27.078 10.031 3.810 1.00 33.13 137 SER A O 1
ATOM 568 N N . VAL A 1 75 ? -26.648 8.074 2.751 1.00 33.42 138 VAL A N 1
ATOM 569 C CA . VAL A 1 75 ? -27.474 8.347 1.585 1.00 33.39 138 VAL A CA 1
ATOM 570 C C . VAL A 1 75 ? -28.131 7.045 1.134 1.00 33.30 138 VAL A C 1
ATOM 571 O O . VAL A 1 75 ? -27.486 5.999 1.118 1.00 33.23 138 VAL A O 1
ATOM 575 N N . GLU A 1 76 ? -29.412 7.133 0.756 1.00 33.50 139 GLU A N 1
ATOM 576 C CA . GLU A 1 76 ? -30.120 6.032 0.124 1.00 33.75 139 GLU A CA 1
ATOM 577 C C . GLU A 1 76 ? -30.086 6.226 -1.391 1.00 33.94 139 GLU A C 1
ATOM 578 O O . GLU A 1 76 ? -30.291 7.337 -1.875 1.00 33.82 139 GLU A O 1
ATOM 580 N N . VAL A 1 77 ? -29.832 5.134 -2.124 1.00 34.32 140 VAL A N 1
ATOM 581 C CA . VAL A 1 77 ? -29.658 5.188 -3.568 1.00 34.57 140 VAL A CA 1
ATOM 582 C C . VAL A 1 77 ? -30.692 4.281 -4.231 1.00 34.70 140 VAL A C 1
ATOM 583 O O . VAL A 1 77 ? -30.870 3.135 -3.824 1.00 34.36 140 VAL A O 1
ATOM 587 N N . ASP A 1 78 ? -31.369 4.816 -5.256 1.00 35.08 141 ASP A N 1
ATOM 588 C CA . ASP A 1 78 ? -32.350 4.066 -6.025 1.00 35.38 141 ASP A CA 1
ATOM 589 C C . ASP A 1 78 ? -31.629 3.202 -7.056 1.00 35.11 141 ASP A C 1
ATOM 590 O O . ASP A 1 78 ? -31.852 1.995 -7.119 1.00 35.17 141 ASP A O 1
ATOM 595 N N . HIS A 1 79 ? -30.773 3.844 -7.860 1.00 34.68 142 HIS A N 1
ATOM 596 C CA . HIS A 1 79 ? -30.048 3.179 -8.931 1.00 34.34 142 HIS A CA 1
ATOM 597 C C . HIS A 1 79 ? -28.636 2.830 -8.468 1.00 33.79 142 HIS A C 1
ATOM 598 O O . HIS A 1 79 ? -28.204 3.254 -7.398 1.00 33.68 142 HIS A O 1
ATOM 600 N N . ASP A 1 80 ? -27.933 2.047 -9.295 1.00 33.45 143 ASP A N 1
ATOM 601 C CA . ASP A 1 80 ? -26.528 1.742 -9.080 1.00 33.24 143 ASP A CA 1
ATOM 602 C C . ASP A 1 80 ? -25.723 3.020 -9.297 1.00 32.91 143 ASP A C 1
ATOM 603 O O . ASP A 1 80 ? -25.775 3.603 -10.376 1.00 32.77 143 ASP A O 1
ATOM 608 N N . SER A 1 81 ? -24.981 3.445 -8.265 1.00 32.74 144 SER A N 1
ATOM 609 C CA . SER A 1 81 ? -24.429 4.789 -8.227 1.00 32.64 144 SER A CA 1
ATOM 610 C C . SER A 1 81 ? -23.011 4.798 -7.664 1.00 32.29 144 SER A C 1
ATOM 611 O O . SER A 1 81 ? -22.611 3.881 -6.949 1.00 32.12 144 SER A O 1
ATOM 614 N N . LEU A 1 82 ? -22.261 5.850 -8.018 1.00 32.01 145 LEU A N 1
ATOM 615 C CA . LEU A 1 82 ? -21.094 6.275 -7.262 1.00 31.80 145 LEU A CA 1
ATOM 616 C C . LEU A 1 82 ? -21.524 7.381 -6.303 1.00 31.37 145 LEU A C 1
ATOM 617 O O . LEU A 1 82 ? -22.303 8.255 -6.677 1.00 31.36 145 LEU A O 1
ATOM 622 N N . VAL A 1 83 ? -21.010 7.329 -5.069 1.00 31.02 146 VAL A N 1
ATOM 623 C CA . VAL A 1 83 ? -21.342 8.310 -4.049 1.00 30.78 146 VAL A CA 1
ATOM 624 C C . VAL A 1 83 ? -20.040 8.862 -3.474 1.00 30.59 146 VAL A C 1
ATOM 625 O O . VAL A 1 83 ? -19.255 8.117 -2.891 1.00 30.33 146 VAL A O 1
ATOM 629 N N . LEU A 1 84 ? -19.828 10.172 -3.653 1.00 30.41 147 LEU A N 1
ATOM 630 C CA . LEU A 1 84 ? -18.647 10.847 -3.143 1.00 30.21 147 LEU A CA 1
ATOM 631 C C . LEU A 1 84 ? -19.029 11.692 -1.932 1.00 30.01 147 LEU A C 1
ATOM 632 O O . LEU A 1 84 ? -19.752 12.676 -2.067 1.00 30.03 147 LEU A O 1
ATOM 637 N N . PHE A 1 85 ? -18.539 11.288 -0.755 1.00 29.82 148 PHE A N 1
ATOM 638 C CA . PHE A 1 85 ? -18.556 12.131 0.429 1.00 29.69 148 PHE A CA 1
ATOM 639 C C . PHE A 1 85 ? -17.310 13.012 0.398 1.00 29.60 148 PHE A C 1
ATOM 640 O O . PHE A 1 85 ? -16.250 12.551 -0.017 1.00 29.48 148 PHE A O 1
ATOM 648 N N . TRP A 1 86 ? -17.443 14.275 0.820 1.00 29.61 149 TRP A N 1
ATOM 649 C CA . TRP A 1 86 ? -16.313 15.191 0.813 1.00 29.85 149 TRP A CA 1
ATOM 650 C C . TRP A 1 86 ? -16.534 16.345 1.786 1.00 30.20 149 TRP A C 1
ATOM 651 O O . TRP A 1 86 ? -17.659 16.614 2.204 1.00 30.50 149 TRP A O 1
ATOM 662 N N . ASN A 1 87 ? -15.426 17.011 2.133 1.00 30.44 150 ASN A N 1
ATOM 663 C CA . ASN A 1 87 ? -15.447 18.259 2.878 1.00 30.58 150 ASN A CA 1
ATOM 664 C C . ASN A 1 87 ? -14.305 19.137 2.372 1.00 30.70 150 ASN A C 1
ATOM 665 O O . ASN A 1 87 ? -13.198 18.650 2.149 1.00 30.75 150 ASN A O 1
ATOM 670 N N . GLU A 1 88 ? -14.590 20.428 2.174 1.00 30.87 151 GLU A N 1
ATOM 671 C CA . GLU A 1 88 ? -13.593 21.374 1.699 1.00 30.89 151 GLU A CA 1
ATOM 672 C C . GLU A 1 88 ? -14.063 22.790 2.021 1.00 31.02 151 GLU A C 1
ATOM 673 O O . GLU A 1 88 ? -15.228 23.121 1.815 1.00 30.98 151 GLU A O 1
ATOM 679 N N . GLY A 1 89 ? -13.135 23.616 2.522 1.00 31.17 152 GLY A N 1
ATOM 680 C CA . GLY A 1 89 ? -13.430 24.996 2.867 1.00 31.22 152 GLY A CA 1
ATOM 681 C C . GLY A 1 89 ? -14.469 25.088 3.981 1.00 31.32 152 GLY A C 1
ATOM 682 O O . GLY A 1 89 ? -14.296 24.493 5.042 1.00 31.46 152 GLY A O 1
ATOM 683 N N . SER A 1 90 ? -15.554 25.826 3.714 1.00 31.44 153 SER A N 1
ATOM 684 C CA . SER A 1 90 ? -16.614 26.038 4.687 1.00 31.63 153 SER A CA 1
ATOM 685 C C . SER A 1 90 ? -17.546 24.830 4.760 1.00 31.59 153 SER A C 1
ATOM 686 O O . SER A 1 90 ? -18.305 24.704 5.718 1.00 31.70 153 SER A O 1
ATOM 689 N N . THR A 1 91 ? -17.493 23.953 3.747 1.00 31.63 154 THR A N 1
ATOM 690 C CA . THR A 1 91 ? -18.347 22.776 3.704 1.00 31.61 154 THR A CA 1
ATOM 691 C C . THR A 1 91 ? -17.851 21.763 4.732 1.00 31.41 154 THR A C 1
ATOM 692 O O . THR A 1 91 ? -16.774 21.192 4.574 1.00 31.37 154 THR A O 1
ATOM 696 N N . ALA A 1 92 ? -18.652 21.558 5.785 1.00 31.21 155 ALA A N 1
ATOM 697 C CA . ALA A 1 92 ? -18.322 20.616 6.841 1.00 31.13 155 ALA A CA 1
ATOM 698 C C . ALA A 1 92 ? -18.440 19.188 6.313 1.00 30.93 155 ALA A C 1
ATOM 699 O O . ALA A 1 92 ? -17.584 18.352 6.591 1.00 30.76 155 ALA A O 1
ATOM 701 N N . LEU A 1 93 ? -19.516 18.927 5.558 1.00 30.83 156 LEU A N 1
ATOM 702 C CA . LEU A 1 93 ? -19.703 17.653 4.882 1.00 30.69 156 LEU A CA 1
ATOM 703 C C . LEU A 1 93 ? -20.774 17.797 3.803 1.00 30.36 156 LEU A C 1
ATOM 704 O O . LEU A 1 93 ? -21.765 18.500 3.993 1.00 30.11 156 LEU A O 1
ATOM 709 N N . SER A 1 94 ? -20.552 17.118 2.672 1.00 30.23 157 SER A N 1
ATOM 710 C CA . SER A 1 94 ? -21.524 17.044 1.594 1.00 30.24 157 SER A CA 1
ATOM 711 C C . SER A 1 94 ? -21.338 15.734 0.833 1.00 30.09 157 SER A C 1
ATOM 712 O O . SER A 1 94 ? -20.334 15.048 1.017 1.00 29.93 157 SER A O 1
ATOM 715 N N . ASN A 1 95 ? -22.316 15.395 -0.016 1.00 30.27 158 ASN A N 1
ATOM 716 C CA . ASN A 1 95 ? -22.231 14.209 -0.853 1.00 30.53 158 ASN A CA 1
ATOM 717 C C . ASN A 1 95 ? -22.662 14.556 -2.275 1.00 30.58 158 ASN A C 1
ATOM 718 O O . ASN A 1 95 ? -23.225 15.621 -2.518 1.00 30.68 158 ASN A O 1
ATOM 723 N N . LYS A 1 96 ? -22.382 13.634 -3.204 1.00 30.67 159 LYS A N 1
ATOM 724 C CA . LYS A 1 96 ? -22.774 13.780 -4.597 1.00 30.77 159 LYS A CA 1
ATOM 725 C C . LYS A 1 96 ? -23.003 12.394 -5.196 1.00 30.67 159 LYS A C 1
ATOM 726 O O . LYS A 1 96 ? -22.054 11.639 -5.396 1.00 30.43 159 LYS A O 1
ATOM 732 N N . VAL A 1 97 ? -24.275 12.080 -5.472 1.00 30.83 160 VAL A N 1
ATOM 733 C CA . VAL A 1 97 ? -24.665 10.796 -6.032 1.00 30.95 160 VAL A CA 1
ATOM 734 C C . VAL A 1 97 ? -24.650 10.908 -7.555 1.00 31.09 160 VAL A C 1
ATOM 735 O O . VAL A 1 97 ? -25.073 11.921 -8.107 1.00 31.05 160 VAL A O 1
ATOM 739 N N . ILE A 1 98 ? -24.177 9.843 -8.214 1.00 31.53 161 ILE A N 1
ATOM 740 C CA . ILE A 1 98 ? -24.029 9.812 -9.660 1.00 32.00 161 ILE A CA 1
ATOM 741 C C . ILE A 1 98 ? -24.271 8.387 -10.154 1.00 32.28 161 ILE A C 1
ATOM 742 O O . ILE A 1 98 ? -23.814 7.431 -9.536 1.00 32.29 161 ILE A O 1
ATOM 747 N N . ASN A 1 99 ? -24.973 8.272 -11.289 1.00 32.73 162 ASN A N 1
ATOM 748 C CA . ASN A 1 99 ? -25.466 6.999 -11.792 1.00 33.31 162 ASN A CA 1
ATOM 749 C C . ASN A 1 99 ? -24.303 6.171 -12.338 1.00 33.41 162 ASN A C 1
ATOM 750 O O . ASN A 1 99 ? -23.313 6.724 -12.812 1.00 33.41 162 ASN A O 1
ATOM 755 N N . PHE A 1 100 ? -24.450 4.841 -12.267 1.00 33.44 163 PHE A N 1
ATOM 756 C CA . PHE A 1 100 ? -23.428 3.900 -12.701 1.00 33.54 163 PHE A CA 1
ATOM 757 C C . PHE A 1 100 ? -24.096 2.794 -13.517 1.00 33.85 163 PHE A C 1
ATOM 758 O O . PHE A 1 100 ? -24.229 1.664 -13.051 1.00 33.82 163 PHE A O 1
ATOM 766 N N . SER A 1 101 ? -24.513 3.136 -14.741 1.00 34.16 164 SER A N 1
ATOM 767 C CA . SER A 1 101 ? -25.189 2.197 -15.623 1.00 34.34 164 SER A CA 1
ATOM 768 C C . SER A 1 101 ? -24.176 1.299 -16.332 1.00 34.39 164 SER A C 1
ATOM 769 O O . SER A 1 101 ? -24.477 0.146 -16.633 1.00 34.57 164 SER A O 1
ATOM 772 N N . TRP A 1 102 ? -22.979 1.842 -16.589 1.00 34.35 165 TRP A N 1
ATOM 773 C CA . TRP A 1 102 ? -21.942 1.145 -17.334 1.00 34.37 165 TRP A CA 1
ATOM 774 C C . TRP A 1 102 ? -21.366 -0.004 -16.508 1.00 34.24 165 TRP A C 1
ATOM 775 O O . TRP A 1 102 ? -21.552 -0.058 -15.294 1.00 34.28 165 TRP A O 1
ATOM 786 N N . ASN A 1 103 ? -20.661 -0.915 -17.190 1.00 34.11 166 ASN A N 1
ATOM 787 C CA . ASN A 1 103 ? -20.002 -2.040 -16.546 1.00 34.05 166 ASN A CA 1
ATOM 788 C C . ASN A 1 103 ? -18.722 -1.558 -15.867 1.00 33.72 166 ASN A C 1
ATOM 789 O O . ASN A 1 103 ? -18.442 -1.931 -14.730 1.00 33.75 166 ASN A O 1
ATOM 794 N N . VAL A 1 104 ? -17.943 -0.746 -16.591 1.00 33.31 167 VAL A N 1
ATOM 795 C CA . VAL A 1 104 ? -16.759 -0.101 -16.045 1.00 32.96 167 VAL A CA 1
ATOM 796 C C . VAL A 1 104 ? -17.108 1.361 -15.776 1.00 32.67 167 VAL A C 1
ATOM 797 O O . VAL A 1 104 ? -17.973 1.925 -16.442 1.00 32.76 167 VAL A O 1
ATOM 801 N N . GLY A 1 105 ? -16.443 1.962 -14.783 1.00 32.31 168 GLY A N 1
ATOM 802 C CA . GLY A 1 105 ? -16.698 3.347 -14.423 1.00 32.15 168 GLY A CA 1
ATOM 803 C C . GLY A 1 105 ? -15.781 3.826 -13.301 1.00 32.05 168 GLY A C 1
ATOM 804 O O . GLY A 1 105 ? -15.158 3.020 -12.615 1.00 32.02 168 GLY A O 1
ATOM 805 N N . GLY A 1 106 ? -15.718 5.150 -13.123 1.00 31.95 169 GLY A N 1
ATOM 806 C CA . GLY A 1 106 ? -14.849 5.754 -12.127 1.00 31.81 169 GLY A CA 1
ATOM 807 C C . GLY A 1 106 ? -14.968 7.276 -12.111 1.00 31.67 169 GLY A C 1
ATOM 808 O O . GLY A 1 106 ? -16.013 7.824 -12.458 1.00 31.69 169 GLY A O 1
ATOM 809 N N . VAL A 1 107 ? -13.880 7.943 -11.704 1.00 31.49 170 VAL A N 1
ATOM 810 C CA . VAL A 1 107 ? -13.856 9.390 -11.565 1.00 31.33 170 VAL A CA 1
ATOM 811 C C . VAL A 1 107 ? -12.590 9.933 -12.224 1.00 31.27 170 VAL A C 1
ATOM 812 O O . VAL A 1 107 ? -11.547 9.282 -12.203 1.00 31.20 170 VAL A O 1
ATOM 816 N N . LEU A 1 108 ? -12.703 11.133 -12.805 1.00 31.23 171 LEU A N 1
ATOM 817 C CA . LEU A 1 108 ? -11.567 11.831 -13.383 1.00 31.24 171 LEU A CA 1
ATOM 818 C C . LEU A 1 108 ? -10.913 12.697 -12.309 1.00 31.50 171 LEU A C 1
ATOM 819 O O . LEU A 1 108 ? -11.603 13.364 -11.540 1.00 31.31 171 LEU A O 1
ATOM 824 N N . ILE A 1 109 ? -9.575 12.668 -12.276 1.00 31.93 172 ILE A N 1
ATOM 825 C CA . ILE A 1 109 ? -8.783 13.498 -11.384 1.00 32.15 172 ILE A CA 1
ATOM 826 C C . ILE A 1 109 ? -7.961 14.461 -12.237 1.00 32.32 172 ILE A C 1
ATOM 827 O O . ILE A 1 109 ? -6.938 14.075 -12.800 1.00 32.59 172 ILE A O 1
ATOM 832 N N . LYS A 1 110 ? -8.427 15.712 -12.330 1.00 32.35 173 LYS A N 1
ATOM 833 C CA . LYS A 1 110 ? -7.740 16.737 -13.099 1.00 32.45 173 LYS A CA 1
ATOM 834 C C . LYS A 1 110 ? -6.594 17.315 -12.272 1.00 32.47 173 LYS A C 1
ATOM 835 O O . LYS A 1 110 ? -6.816 17.846 -11.186 1.00 32.54 173 LYS A O 1
ATOM 837 N N . LEU A 1 111 ? -5.370 17.197 -12.802 1.00 32.42 174 LEU A N 1
ATOM 838 C CA . LEU A 1 111 ? -4.186 17.766 -12.178 1.00 32.40 174 LEU A CA 1
ATOM 839 C C . LEU A 1 111 ? -4.013 19.200 -12.674 1.00 32.28 174 LEU A C 1
ATOM 840 O O . LEU A 1 111 ? -3.206 19.465 -13.563 1.00 32.01 174 LEU A O 1
ATOM 845 N N . THR A 1 112 ? -4.789 20.116 -12.082 1.00 32.42 175 THR A N 1
ATOM 846 C CA . THR A 1 112 ? -4.861 21.496 -12.536 1.00 32.55 175 THR A CA 1
ATOM 847 C C . THR A 1 112 ? -3.572 22.241 -12.194 1.00 32.49 175 THR A C 1
ATOM 848 O O . THR A 1 112 ? -3.127 23.087 -12.967 1.00 32.65 175 THR A O 1
ATOM 852 N N . SER A 1 113 ? -2.986 21.927 -11.032 1.00 32.36 176 SER A N 1
ATOM 853 C CA . SER A 1 113 ? -1.763 22.574 -10.586 1.00 32.27 176 SER A CA 1
ATOM 854 C C . SER A 1 113 ? -0.974 21.630 -9.681 1.00 32.32 176 SER A C 1
ATOM 855 O O . SER A 1 113 ? -1.415 20.517 -9.403 1.00 32.32 176 SER A O 1
ATOM 858 N N . ASN A 1 114 ? 0.198 22.093 -9.231 1.00 32.32 177 ASN A N 1
ATOM 859 C CA . ASN A 1 114 ? 1.051 21.324 -8.340 1.00 32.27 177 ASN A CA 1
ATOM 860 C C . ASN A 1 114 ? 0.564 21.458 -6.897 1.00 32.32 177 ASN A C 1
ATOM 861 O O . ASN A 1 114 ? 1.004 20.706 -6.028 1.00 32.17 177 ASN A O 1
ATOM 866 N N . THR A 1 115 ? -0.333 22.423 -6.650 1.00 32.58 178 THR A N 1
ATOM 867 C CA . THR A 1 115 ? -0.866 22.670 -5.319 1.00 32.79 178 THR A CA 1
ATOM 868 C C . THR A 1 115 ? -2.315 22.199 -5.203 1.00 33.14 178 THR A C 1
ATOM 869 O O . THR A 1 115 ? -2.806 22.031 -4.088 1.00 32.92 178 THR A O 1
ATOM 873 N N . ARG A 1 116 ? -3.000 21.989 -6.337 1.00 33.84 179 ARG A N 1
ATOM 874 C CA . ARG A 1 116 ? -4.419 21.666 -6.304 1.00 34.40 179 ARG A CA 1
ATOM 875 C C . ARG A 1 116 ? -4.810 20.681 -7.402 1.00 34.47 179 ARG A C 1
ATOM 876 O O . ARG A 1 116 ? -4.128 20.550 -8.417 1.00 34.47 179 ARG A O 1
ATOM 884 N N . ILE A 1 117 ? -5.944 20.010 -7.163 1.00 34.61 180 ILE A N 1
ATOM 885 C CA . ILE A 1 117 ? -6.547 19.085 -8.107 1.00 34.78 180 ILE A CA 1
ATOM 886 C C . ILE A 1 117 ? -8.045 19.373 -8.178 1.00 34.95 180 ILE A C 1
ATOM 887 O O . ILE A 1 117 ? -8.572 20.142 -7.377 1.00 35.01 180 ILE A O 1
ATOM 892 N N . ASP A 1 118 ? -8.715 18.743 -9.150 1.00 35.11 181 ASP A N 1
ATOM 893 C CA . ASP A 1 118 ? -10.160 18.828 -9.285 1.00 35.23 181 ASP A CA 1
ATOM 894 C C . ASP A 1 118 ? -10.719 17.424 -9.503 1.00 35.20 181 ASP A C 1
ATOM 895 O O . ASP A 1 118 ? -10.334 16.743 -10.451 1.00 35.24 181 ASP A O 1
ATOM 900 N N . VAL A 1 119 ? -11.622 17.006 -8.606 1.00 35.19 182 VAL A N 1
ATOM 901 C CA . VAL A 1 119 ? -12.296 15.723 -8.713 1.00 35.21 182 VAL A CA 1
ATOM 902 C C . VAL A 1 119 ? -13.508 15.900 -9.624 1.00 35.24 182 VAL A C 1
ATOM 903 O O . VAL A 1 119 ? -14.495 16.516 -9.229 1.00 34.94 182 VAL A O 1
ATOM 907 N N . CYS A 1 120 ? -13.415 15.347 -10.839 1.00 35.56 183 CYS A N 1
ATOM 908 C CA . CYS A 1 120 ? -14.449 15.502 -11.848 1.00 35.86 183 CYS A CA 1
ATOM 909 C C . CYS A 1 120 ? -15.276 14.222 -11.942 1.00 35.99 183 CYS A C 1
ATOM 910 O O . CYS A 1 120 ? -14.724 13.136 -12.108 1.00 36.07 183 CYS A O 1
ATOM 913 N N . MET A 1 121 ? -16.601 14.373 -11.834 1.00 36.13 184 MET A N 1
ATOM 914 C CA . MET A 1 121 ? -17.522 13.249 -11.869 1.00 36.14 184 MET A CA 1
ATOM 915 C C . MET A 1 121 ? -18.627 13.541 -12.880 1.00 36.18 184 MET A C 1
ATOM 916 O O . MET A 1 121 ? -19.028 14.691 -13.053 1.00 35.82 184 MET A O 1
ATOM 921 N N . ALA A 1 122 ? -19.118 12.480 -13.532 1.00 36.49 185 ALA A N 1
ATOM 922 C CA . ALA A 1 122 ? -20.152 12.601 -14.546 1.00 36.61 185 ALA A CA 1
ATOM 923 C C . ALA A 1 122 ? -21.146 11.452 -14.408 1.00 36.78 185 ALA A C 1
ATOM 924 O O . ALA A 1 122 ? -20.796 10.371 -13.940 1.00 36.49 185 ALA A O 1
ATOM 926 N N . ASP A 1 123 ? -22.384 11.711 -14.840 1.00 37.37 186 ASP A N 1
ATOM 927 C CA . ASP A 1 123 ? -23.473 10.754 -14.739 1.00 37.64 186 ASP A CA 1
ATOM 928 C C . ASP A 1 123 ? -23.308 9.728 -15.860 1.00 37.30 186 ASP A C 1
ATOM 929 O O . ASP A 1 123 ? -23.640 10.010 -17.009 1.00 37.17 186 ASP A O 1
ATOM 934 N N . MET A 1 124 ? -22.788 8.540 -15.520 1.00 37.31 187 MET A N 1
ATOM 935 C CA . MET A 1 124 ? -22.372 7.574 -16.528 1.00 37.56 187 MET A CA 1
ATOM 936 C C . MET A 1 124 ? -23.589 6.818 -17.059 1.00 37.89 187 MET A C 1
ATOM 937 O O . MET A 1 124 ? -23.964 5.767 -16.541 1.00 37.88 187 MET A O 1
ATOM 942 N N . ASP A 1 125 ? -24.195 7.392 -18.104 1.00 38.28 188 ASP A N 1
ATOM 943 C CA . ASP A 1 125 ? -25.296 6.779 -18.827 1.00 38.49 188 ASP A CA 1
ATOM 944 C C . ASP A 1 125 ? -25.085 7.026 -20.317 1.00 38.63 188 ASP A C 1
ATOM 945 O O . ASP A 1 125 ? -24.186 7.772 -20.702 1.00 38.73 188 ASP A O 1
ATOM 950 N N . ASN A 1 126 ? -25.923 6.392 -21.144 1.00 38.70 189 ASN A N 1
ATOM 951 C CA . ASN A 1 126 ? -25.954 6.659 -22.573 1.00 38.85 189 ASN A CA 1
ATOM 952 C C . ASN A 1 126 ? -27.238 7.413 -22.916 1.00 39.01 189 ASN A C 1
ATOM 953 O O . ASN A 1 126 ? -27.612 7.499 -24.084 1.00 39.19 189 ASN A O 1
ATOM 958 N N . PHE A 1 127 ? -27.894 7.971 -21.889 1.00 39.15 190 PHE A N 1
ATOM 959 C CA . PHE A 1 127 ? -29.219 8.554 -22.035 1.00 39.27 190 PHE A CA 1
ATOM 960 C C . PHE A 1 127 ? -29.344 9.877 -21.275 1.00 39.47 190 PHE A C 1
ATOM 961 O O . PHE A 1 127 ? -30.190 10.698 -21.622 1.00 39.46 190 PHE A O 1
ATOM 969 N N . THR A 1 128 ? -28.517 10.083 -20.241 1.00 39.78 191 THR A N 1
ATOM 970 C CA . THR A 1 128 ? -28.593 11.282 -19.420 1.00 40.16 191 THR A CA 1
ATOM 971 C C . THR A 1 128 ? -28.287 12.515 -20.269 1.00 40.35 191 THR A C 1
ATOM 972 O O . THR A 1 128 ? -29.173 13.332 -20.508 1.00 40.70 191 THR A O 1
ATOM 976 N N . SER A 1 129 ? -27.033 12.632 -20.721 1.00 40.48 192 SER A N 1
ATOM 977 C CA . SER A 1 129 ? -26.572 13.813 -21.434 1.00 40.60 192 SER A CA 1
ATOM 978 C C . SER A 1 129 ? -26.561 13.552 -22.938 1.00 40.85 192 SER A C 1
ATOM 979 O O . SER A 1 129 ? -26.348 12.423 -23.377 1.00 40.99 192 SER A O 1
ATOM 981 N N . ASP A 1 130 ? -26.796 14.617 -23.715 1.00 40.89 193 ASP A N 1
ATOM 982 C CA . ASP A 1 130 ? -26.668 14.574 -25.162 1.00 40.87 193 ASP A CA 1
ATOM 983 C C . ASP A 1 130 ? -25.184 14.517 -25.517 1.00 40.26 193 ASP A C 1
ATOM 984 O O . ASP A 1 130 ? -24.787 13.796 -26.431 1.00 40.09 193 ASP A O 1
ATOM 989 N N . SER A 1 131 ? -24.381 15.292 -24.777 1.00 39.72 194 SER A N 1
ATOM 990 C CA . SER A 1 131 ? -22.934 15.302 -24.910 1.00 39.21 194 SER A CA 1
ATOM 991 C C . SER A 1 131 ? -22.303 14.943 -23.567 1.00 38.70 194 SER A C 1
ATOM 992 O O . SER A 1 131 ? -22.415 15.709 -22.611 1.00 38.96 194 SER A O 1
ATOM 995 N N . PHE A 1 132 ? -21.656 13.771 -23.498 1.00 37.84 195 PHE A N 1
ATOM 996 C CA . PHE A 1 132 ? -21.008 13.329 -22.274 1.00 37.29 195 PHE A CA 1
ATOM 997 C C . PHE A 1 132 ? -19.820 14.238 -21.972 1.00 37.17 195 PHE A C 1
ATOM 998 O O . PHE A 1 132 ? -19.098 14.648 -22.880 1.00 37.30 195 PHE A O 1
ATOM 1006 N N . ASN A 1 133 ? -19.634 14.534 -20.682 1.00 36.81 196 ASN A N 1
ATOM 1007 C CA . ASN A 1 133 ? -18.599 15.446 -20.228 1.00 36.53 196 ASN A CA 1
ATOM 1008 C C . ASN A 1 133 ? -18.163 15.015 -18.831 1.00 36.21 196 ASN A C 1
ATOM 1009 O O . ASN A 1 133 ? -18.965 15.036 -17.900 1.00 36.34 196 ASN A O 1
ATOM 1014 N N . TRP A 1 134 ? -16.891 14.617 -18.706 1.00 35.89 197 TRP A N 1
ATOM 1015 C CA . TRP A 1 134 ? -16.336 14.143 -17.448 1.00 35.65 197 TRP A CA 1
ATOM 1016 C C . TRP A 1 134 ? -16.394 15.238 -16.384 1.00 35.87 197 TRP A C 1
ATOM 1017 O O . TRP A 1 134 ? -16.521 14.937 -15.199 1.00 36.02 197 TRP A O 1
ATOM 1028 N N . GLU A 1 135 ? -16.310 16.502 -16.820 1.00 35.95 198 GLU A N 1
ATOM 1029 C CA . GLU A 1 135 ? -16.319 17.639 -15.915 1.00 36.13 198 GLU A CA 1
ATOM 1030 C C . GLU A 1 135 ? -17.727 18.228 -15.820 1.00 36.22 198 GLU A C 1
ATOM 1031 O O . GLU A 1 135 ? -17.889 19.446 -15.832 1.00 36.27 198 GLU A O 1
ATOM 1037 N N . GLU A 1 136 ? -18.739 17.356 -15.715 1.00 36.56 199 GLU A N 1
ATOM 1038 C CA . GLU A 1 136 ? -20.115 17.784 -15.516 1.00 36.85 199 GLU A CA 1
ATOM 1039 C C . GLU A 1 136 ? -20.250 18.327 -14.096 1.00 36.09 199 GLU A C 1
ATOM 1040 O O . GLU A 1 136 ? -20.699 19.455 -13.899 1.00 35.84 199 GLU A O 1
ATOM 1046 N N . TRP A 1 137 ? -19.858 17.502 -13.118 1.00 35.37 200 TRP A N 1
ATOM 1047 C CA . TRP A 1 137 ? -19.668 17.947 -11.748 1.00 34.68 200 TRP A CA 1
ATOM 1048 C C . TRP A 1 137 ? -18.172 18.024 -11.457 1.00 34.26 200 TRP A C 1
ATOM 1049 O O . TRP A 1 137 ? -17.397 17.213 -11.962 1.00 34.12 200 TRP A O 1
ATOM 1060 N N . THR A 1 138 ? -17.784 19.004 -10.635 1.00 33.97 201 THR A N 1
ATOM 1061 C CA . THR A 1 138 ? -16.390 19.230 -10.289 1.00 33.80 201 THR A CA 1
ATOM 1062 C C . THR A 1 138 ? -16.318 19.900 -8.920 1.00 33.65 201 THR A C 1
ATOM 1063 O O . THR A 1 138 ? -17.236 20.620 -8.531 1.00 33.81 201 THR A O 1
ATOM 1067 N N . HIS A 1 139 ? -15.222 19.647 -8.195 1.00 33.51 202 HIS A N 1
ATOM 1068 C CA . HIS A 1 139 ? -14.906 20.404 -6.995 1.00 33.30 202 HIS A CA 1
ATOM 1069 C C . HIS A 1 139 ? -13.393 20.411 -6.784 1.00 33.28 202 HIS A C 1
ATOM 1070 O O . HIS A 1 139 ? -12.716 19.423 -7.060 1.00 33.05 202 HIS A O 1
ATOM 1077 N N . ASN A 1 140 ? -12.890 21.544 -6.281 1.00 33.51 203 ASN A N 1
ATOM 1078 C CA . ASN A 1 140 ? -11.465 21.819 -6.205 1.00 33.50 203 ASN A CA 1
ATOM 1079 C C . ASN A 1 140 ? -10.960 21.423 -4.818 1.00 33.22 203 ASN A C 1
ATOM 1080 O O . ASN A 1 140 ? -11.518 21.859 -3.814 1.00 33.14 203 ASN A O 1
ATOM 1085 N N . PHE A 1 141 ? -9.904 20.598 -4.775 1.00 33.10 204 PHE A N 1
ATOM 1086 C CA . PHE A 1 141 ? -9.291 20.179 -3.523 1.00 32.98 204 PHE A CA 1
ATOM 1087 C C . PHE A 1 141 ? -7.792 20.478 -3.549 1.00 32.88 204 PHE A C 1
ATOM 1088 O O . PHE A 1 141 ? -7.220 20.682 -4.619 1.00 32.87 204 PHE A O 1
ATOM 1096 N N . PRO A 1 142 ? -7.110 20.516 -2.378 1.00 32.75 205 PRO A N 1
ATOM 1097 C CA . PRO A 1 142 ? -5.651 20.621 -2.335 1.00 32.60 205 PRO A CA 1
ATOM 1098 C C . PRO A 1 142 ? -4.985 19.338 -2.829 1.00 32.35 205 PRO A C 1
ATOM 1099 O O . PRO A 1 142 ? -5.501 18.245 -2.605 1.00 32.23 205 PRO A O 1
ATOM 1103 N N . ARG A 1 143 ? -3.831 19.486 -3.492 1.00 32.29 206 ARG A N 1
ATOM 1104 C CA . ARG A 1 143 ? -3.124 18.356 -4.072 1.00 32.22 206 ARG A CA 1
ATOM 1105 C C . ARG A 1 143 ? -2.219 17.726 -3.016 1.00 32.07 206 ARG A C 1
ATOM 1106 O O . ARG A 1 143 ? -1.546 18.433 -2.269 1.00 32.23 206 ARG A O 1
ATOM 1114 N N . SER A 1 144 ? -2.210 16.387 -2.983 1.00 31.82 207 SER A N 1
ATOM 1115 C CA . SER A 1 144 ? -1.434 15.626 -2.018 1.00 31.56 207 SER A CA 1
ATOM 1116 C C . SER A 1 144 ? -0.590 14.579 -2.744 1.00 31.31 207 SER A C 1
ATOM 1117 O O . SER A 1 144 ? -0.736 14.383 -3.949 1.00 31.32 207 SER A O 1
ATOM 1120 N N . GLU A 1 145 ? 0.295 13.918 -1.988 1.00 31.09 208 GLU A N 1
ATOM 1121 C CA . GLU A 1 145 ? 1.229 12.948 -2.537 1.00 30.90 208 GLU A CA 1
ATOM 1122 C C . GLU A 1 145 ? 0.485 11.732 -3.083 1.00 30.69 208 GLU A C 1
ATOM 1123 O O . GLU A 1 145 ? 0.701 11.336 -4.227 1.00 30.39 208 GLU A O 1
ATOM 1125 N N . SER A 1 146 ? -0.388 11.151 -2.251 1.00 30.69 209 SER A N 1
ATOM 1126 C CA . SER A 1 146 ? -0.939 9.832 -2.513 1.00 30.70 209 SER A CA 1
ATOM 1127 C C . SER A 1 146 ? -2.445 9.802 -2.267 1.00 30.49 209 SER A C 1
ATOM 1128 O O . SER A 1 146 ? -3.015 10.742 -1.717 1.00 30.31 209 SER A O 1
ATOM 1131 N N . MET A 1 147 ? -3.066 8.696 -2.697 1.00 30.40 210 MET A N 1
ATOM 1132 C CA . MET A 1 147 ? -4.471 8.418 -2.448 1.00 30.41 210 MET A CA 1
ATOM 1133 C C . MET A 1 147 ? -4.633 6.931 -2.143 1.00 30.58 210 MET A C 1
ATOM 1134 O O . MET A 1 147 ? -3.891 6.107 -2.672 1.00 30.77 210 MET A O 1
ATOM 1139 N N . ASN A 1 148 ? -5.620 6.603 -1.300 1.00 30.66 211 ASN A N 1
ATOM 1140 C CA . ASN A 1 148 ? -5.863 5.230 -0.887 1.00 30.65 211 ASN A CA 1
ATOM 1141 C C . ASN A 1 148 ? -6.942 4.611 -1.772 1.00 30.67 211 ASN A C 1
ATOM 1142 O O . ASN A 1 148 ? -7.988 5.218 -1.984 1.00 30.56 211 ASN A O 1
ATOM 1147 N N . ILE A 1 149 ? -6.670 3.400 -2.275 1.00 30.91 212 ILE A N 1
ATOM 1148 C CA . ILE A 1 149 ? -7.645 2.608 -3.012 1.00 31.11 212 ILE A CA 1
ATOM 1149 C C . ILE A 1 149 ? -7.908 1.333 -2.214 1.00 31.07 212 ILE A C 1
ATOM 1150 O O . ILE A 1 149 ? -7.003 0.816 -1.562 1.00 31.08 212 ILE A O 1
ATOM 1155 N N . TYR A 1 150 ? -9.149 0.831 -2.272 1.00 31.00 213 TYR A N 1
ATOM 1156 C CA . TYR A 1 150 ? -9.569 -0.273 -1.420 1.00 30.96 213 TYR A CA 1
ATOM 1157 C C . TYR A 1 150 ? -10.165 -1.426 -2.228 1.00 31.00 213 TYR A C 1
ATOM 1158 O O . TYR A 1 150 ? -10.591 -2.421 -1.645 1.00 31.00 213 TYR A O 1
ATOM 1167 N N . THR A 1 151 ? -10.189 -1.297 -3.561 1.00 31.12 214 THR A N 1
ATOM 1168 C CA . THR A 1 151 ? -10.612 -2.374 -4.443 1.00 31.23 214 THR A CA 1
ATOM 1169 C C . THR A 1 151 ? -9.669 -2.430 -5.643 1.00 31.36 214 THR A C 1
ATOM 1170 O O . THR A 1 151 ? -8.788 -1.583 -5.779 1.00 31.51 214 THR A O 1
ATOM 1174 N N . ASP A 1 152 ? -9.857 -3.442 -6.498 1.00 31.36 215 ASP A N 1
ATOM 1175 C CA . ASP A 1 152 ? -9.097 -3.567 -7.731 1.00 31.34 215 ASP A CA 1
ATOM 1176 C C . ASP A 1 152 ? -9.568 -2.491 -8.707 1.00 31.08 215 ASP A C 1
ATOM 1177 O O . ASP A 1 152 ? -10.766 -2.237 -8.817 1.00 30.91 215 ASP A O 1
ATOM 1182 N N . TYR A 1 153 ? -8.614 -1.872 -9.413 1.00 30.96 216 TYR A N 1
ATOM 1183 C CA . TYR A 1 153 ? -8.894 -0.694 -10.220 1.00 30.83 216 TYR A CA 1
ATOM 1184 C C . TYR A 1 153 ? -8.042 -0.693 -11.486 1.00 30.81 216 TYR A C 1
ATOM 1185 O O . TYR A 1 153 ? -7.055 -1.421 -11.582 1.00 30.80 216 TYR A O 1
ATOM 1194 N N . TYR A 1 154 ? -8.455 0.138 -12.452 1.00 30.81 217 TYR A N 1
ATOM 1195 C CA . TYR A 1 154 ? -7.707 0.377 -13.675 1.00 30.87 217 TYR A CA 1
ATOM 1196 C C . TYR A 1 154 ? -7.416 1.871 -13.787 1.00 30.70 217 TYR A C 1
ATOM 1197 O O . TYR A 1 154 ? -8.197 2.691 -13.307 1.00 30.76 217 TYR A O 1
ATOM 1206 N N . LEU A 1 155 ? -6.292 2.210 -14.429 1.00 30.63 218 LEU A N 1
ATOM 1207 C CA . LEU A 1 155 ? -5.882 3.595 -14.597 1.00 30.69 218 LEU A CA 1
ATOM 1208 C C . LEU A 1 155 ? -5.795 3.933 -16.083 1.00 30.94 218 LEU A C 1
ATOM 1209 O O . LEU A 1 155 ? -5.610 3.052 -16.919 1.00 31.08 218 LEU A O 1
ATOM 1214 N N . ALA A 1 156 ? -5.931 5.230 -16.385 1.00 31.15 219 ALA A N 1
ATOM 1215 C CA . ALA A 1 156 ? -5.818 5.736 -17.743 1.00 31.21 219 ALA A CA 1
ATOM 1216 C C . ALA A 1 156 ? -5.430 7.212 -17.698 1.00 31.28 219 ALA A C 1
ATOM 1217 O O . ALA A 1 156 ? -5.935 7.957 -16.862 1.00 31.25 219 ALA A O 1
ATOM 1219 N N . SER A 1 157 ? -4.517 7.610 -18.593 1.00 31.51 220 SER A N 1
ATOM 1220 C CA . SER A 1 157 ? -4.094 8.996 -18.721 1.00 31.64 220 SER A CA 1
ATOM 1221 C C . SER A 1 157 ? -4.741 9.643 -19.945 1.00 31.90 220 SER A C 1
ATOM 1222 O O . SER A 1 157 ? -4.512 10.821 -20.211 1.00 31.94 220 SER A O 1
ATOM 1225 N N . VAL A 1 158 ? -5.546 8.863 -20.681 1.00 32.33 221 VAL A N 1
ATOM 1226 C CA . VAL A 1 158 ? -6.252 9.342 -21.858 1.00 32.64 221 VAL A CA 1
ATOM 1227 C C . VAL A 1 158 ? -7.734 9.019 -21.679 1.00 32.96 221 VAL A C 1
ATOM 1228 O O . VAL A 1 158 ? -8.075 8.039 -21.021 1.00 32.81 221 VAL A O 1
ATOM 1232 N N . ASP A 1 159 ? -8.599 9.849 -22.276 1.00 33.54 222 ASP A N 1
ATOM 1233 C CA . ASP A 1 159 ? -10.041 9.743 -22.105 1.00 33.97 222 ASP A CA 1
ATOM 1234 C C . ASP A 1 159 ? -10.505 8.343 -22.508 1.00 34.36 222 ASP A C 1
ATOM 1235 O O . ASP A 1 159 ? -10.458 7.988 -23.684 1.00 34.45 222 ASP A O 1
ATOM 1240 N N . PRO A 1 160 ? -10.975 7.511 -21.547 1.00 34.90 223 PRO A N 1
ATOM 1241 C CA . PRO A 1 160 ? -11.408 6.143 -21.838 1.00 35.29 223 PRO A CA 1
ATOM 1242 C C . PRO A 1 160 ? -12.886 5.969 -22.184 1.00 35.97 223 PRO A C 1
ATOM 1243 O O . PRO A 1 160 ? -13.371 4.842 -22.256 1.00 35.77 223 PRO A O 1
ATOM 1247 N N . TYR A 1 161 ? -13.588 7.087 -22.413 1.00 36.97 224 TYR A N 1
ATOM 1248 C CA . TYR A 1 161 ? -15.027 7.092 -22.634 1.00 37.81 224 TYR A CA 1
ATOM 1249 C C . TYR A 1 161 ? -15.431 6.049 -23.675 1.00 38.33 224 TYR A C 1
ATOM 1250 O O . TYR A 1 161 ? -16.402 5.321 -23.474 1.00 37.99 224 TYR A O 1
ATOM 1259 N N . SER A 1 162 ? -14.684 5.998 -24.785 1.00 39.00 225 SER A N 1
ATOM 1260 C CA . SER A 1 162 ? -15.001 5.130 -25.908 1.00 39.32 225 SER A CA 1
ATOM 1261 C C . SER A 1 162 ? -15.035 3.666 -25.473 1.00 39.72 225 SER A C 1
ATOM 1262 O O . SER A 1 162 ? -15.956 2.935 -25.833 1.00 39.68 225 SER A O 1
ATOM 1265 N N . GLN A 1 163 ? -14.025 3.256 -24.697 1.00 40.29 226 GLN A N 1
ATOM 1266 C CA . GLN A 1 163 ? -13.861 1.868 -24.294 1.00 40.64 226 GLN A CA 1
ATOM 1267 C C . GLN A 1 163 ? -14.835 1.518 -23.171 1.00 40.71 226 GLN A C 1
ATOM 1268 O O . GLN A 1 163 ? -15.368 0.410 -23.144 1.00 40.75 226 GLN A O 1
ATOM 1274 N N . ILE A 1 164 ? -15.058 2.464 -22.250 1.00 40.97 227 ILE A N 1
ATOM 1275 C CA . ILE A 1 164 ? -15.900 2.225 -21.088 1.00 41.22 227 ILE A CA 1
ATOM 1276 C C . ILE A 1 164 ? -17.350 2.029 -21.529 1.00 41.62 227 ILE A C 1
ATOM 1277 O O . ILE A 1 164 ? -17.994 1.067 -21.116 1.00 41.88 227 ILE A O 1
ATOM 1282 N N . ARG A 1 165 ? -17.861 2.957 -22.349 1.00 42.03 228 ARG A N 1
ATOM 1283 C CA . ARG A 1 165 ? -19.268 2.961 -22.718 1.00 42.55 228 ARG A CA 1
ATOM 1284 C C . ARG A 1 165 ? -19.579 1.705 -23.542 1.00 42.51 228 ARG A C 1
ATOM 1285 O O . ARG A 1 165 ? -20.781 1.407 -23.690 1.00 42.39 228 ARG A O 1
ATOM 1293 N N . ILE B 1 2 ? -23.100 34.019 -25.095 1.00 35.87 65 ILE B N 1
ATOM 1294 C CA . ILE B 1 2 ? -23.138 35.213 -24.195 1.00 35.95 65 ILE B CA 1
ATOM 1295 C C . ILE B 1 2 ? -24.361 36.054 -24.553 1.00 36.11 65 ILE B C 1
ATOM 1296 O O . ILE B 1 2 ? -24.623 36.298 -25.729 1.00 36.29 65 ILE B O 1
ATOM 1301 N N . THR B 1 3 ? -25.090 36.499 -23.522 1.00 36.14 66 THR B N 1
ATOM 1302 C CA . THR B 1 3 ? -26.317 37.260 -23.698 1.00 36.03 66 THR B CA 1
ATOM 1303 C C . THR B 1 3 ? -26.209 38.576 -22.932 1.00 36.14 66 THR B C 1
ATOM 1304 O O . THR B 1 3 ? -25.476 38.669 -21.950 1.00 36.03 66 THR B O 1
ATOM 1308 N N . GLY B 1 4 ? -26.957 39.584 -23.396 1.00 36.40 67 GLY B N 1
ATOM 1309 C CA . GLY B 1 4 ? -26.907 40.925 -22.835 1.00 36.50 67 GLY B CA 1
ATOM 1310 C C . GLY B 1 4 ? -26.959 41.988 -23.930 1.00 36.70 67 GLY B C 1
ATOM 1311 O O . GLY B 1 4 ? -27.153 41.659 -25.099 1.00 36.84 67 GLY B O 1
ATOM 1312 N N . PRO B 1 5 ? -26.784 43.291 -23.605 1.00 36.97 68 PRO B N 1
ATOM 1313 C CA . PRO B 1 5 ? -26.528 43.741 -22.234 1.00 36.92 68 PRO B CA 1
ATOM 1314 C C . PRO B 1 5 ? -27.767 43.748 -21.340 1.00 36.63 68 PRO B C 1
ATOM 1315 O O . PRO B 1 5 ? -28.894 43.789 -21.828 1.00 36.73 68 PRO B O 1
ATOM 1319 N N . TYR B 1 6 ? -27.524 43.716 -20.024 1.00 36.42 69 TYR B N 1
ATOM 1320 C CA . TYR B 1 6 ? -28.572 43.699 -19.016 1.00 36.30 69 TYR B CA 1
ATOM 1321 C C . TYR B 1 6 ? -28.400 44.909 -18.100 1.00 36.54 69 TYR B C 1
ATOM 1322 O O . TYR B 1 6 ? -27.287 45.405 -17.944 1.00 36.64 69 TYR B O 1
ATOM 1331 N N . THR B 1 7 ? -29.505 45.378 -17.503 1.00 36.73 70 THR B N 1
ATOM 1332 C CA . THR B 1 7 ? -29.473 46.552 -16.643 1.00 37.08 70 THR B CA 1
ATOM 1333 C C . THR B 1 7 ? -30.308 46.331 -15.380 1.00 37.78 70 THR B C 1
ATOM 1334 O O . THR B 1 7 ? -30.763 47.298 -14.772 1.00 38.17 70 THR B O 1
ATOM 1338 N N . ASN B 1 8 ? -30.489 45.066 -14.977 1.00 38.44 71 ASN B N 1
ATOM 1339 C CA . ASN B 1 8 ? -31.253 44.740 -13.781 1.00 38.98 71 ASN B CA 1
ATOM 1340 C C . ASN B 1 8 ? -30.307 44.723 -12.583 1.00 39.25 71 ASN B C 1
ATOM 1341 O O . ASN B 1 8 ? -29.230 44.134 -12.648 1.00 39.40 71 ASN B O 1
ATOM 1346 N N . THR B 1 9 ? -30.740 45.355 -11.484 1.00 39.51 72 THR B N 1
ATOM 1347 C CA . THR B 1 9 ? -29.901 45.546 -10.312 1.00 39.91 72 THR B CA 1
ATOM 1348 C C . THR B 1 9 ? -30.086 44.407 -9.309 1.00 40.14 72 THR B C 1
ATOM 1349 O O . THR B 1 9 ? -29.511 44.456 -8.225 1.00 40.24 72 THR B O 1
ATOM 1353 N N . ILE B 1 10 ? -30.893 43.396 -9.661 1.00 40.57 73 ILE B N 1
ATOM 1354 C CA . ILE B 1 10 ? -31.113 42.248 -8.793 1.00 40.83 73 ILE B CA 1
ATOM 1355 C C . ILE B 1 10 ? -31.149 40.979 -9.644 1.00 41.39 73 ILE B C 1
ATOM 1356 O O . ILE B 1 10 ? -32.111 40.749 -10.373 1.00 41.47 73 ILE B O 1
ATOM 1361 N N . ILE B 1 11 ? -30.090 40.165 -9.535 1.00 41.99 74 ILE B N 1
ATOM 1362 C CA . ILE B 1 11 ? -30.063 38.835 -10.124 1.00 42.56 74 ILE B CA 1
ATOM 1363 C C . ILE B 1 11 ? -30.492 37.829 -9.059 1.00 43.12 74 ILE B C 1
ATOM 1364 O O . ILE B 1 11 ? -29.783 37.637 -8.074 1.00 42.87 74 ILE B O 1
ATOM 1369 N N . LYS B 1 12 ? -31.648 37.190 -9.274 1.00 43.93 75 LYS B N 1
ATOM 1370 C CA . LYS B 1 12 ? -32.061 36.051 -8.470 1.00 44.29 75 LYS B CA 1
ATOM 1371 C C . LYS B 1 12 ? -31.288 34.818 -8.930 1.00 44.97 75 LYS B C 1
ATOM 1372 O O . LYS B 1 12 ? -31.243 34.527 -10.124 1.00 44.89 75 LYS B O 1
ATOM 1374 N N . LEU B 1 13 ? -30.687 34.098 -7.974 1.00 45.78 76 LEU B N 1
ATOM 1375 C CA . LEU B 1 13 ? -29.877 32.928 -8.279 1.00 46.37 76 LEU B CA 1
ATOM 1376 C C . LEU B 1 13 ? -30.766 31.783 -8.767 1.00 47.01 76 LEU B C 1
ATOM 1377 O O . LEU B 1 13 ? -30.283 30.865 -9.425 1.00 47.10 76 LEU B O 1
ATOM 1382 N N . SER B 1 14 ? -32.061 31.844 -8.430 1.00 47.55 77 SER B N 1
ATOM 1383 C CA . SER B 1 14 ? -33.040 30.885 -8.919 1.00 47.86 77 SER B CA 1
ATOM 1384 C C . SER B 1 14 ? -33.253 31.059 -10.422 1.00 47.98 77 SER B C 1
ATOM 1385 O O . SER B 1 14 ? -33.370 30.073 -11.146 1.00 48.02 77 SER B O 1
ATOM 1387 N N . ASP B 1 15 ? -33.298 32.318 -10.878 1.00 48.32 78 ASP B N 1
ATOM 1388 C CA . ASP B 1 15 ? -33.552 32.638 -12.275 1.00 48.74 78 ASP B CA 1
ATOM 1389 C C . ASP B 1 15 ? -32.400 32.164 -13.162 1.00 48.83 78 ASP B C 1
ATOM 1390 O O . ASP B 1 15 ? -32.607 31.905 -14.346 1.00 49.07 78 ASP B O 1
ATOM 1395 N N . LEU B 1 16 ? -31.192 32.069 -12.590 1.00 48.78 79 LEU B N 1
ATOM 1396 C CA . LEU B 1 16 ? -30.009 31.671 -13.338 1.00 48.30 79 LEU B CA 1
ATOM 1397 C C . LEU B 1 16 ? -30.147 30.225 -13.810 1.00 47.83 79 LEU B C 1
ATOM 1398 O O . LEU B 1 16 ? -30.591 29.362 -13.055 1.00 47.56 79 LEU B O 1
ATOM 1403 N N . SER B 1 17 ? -29.759 29.985 -15.069 1.00 47.42 80 SER B N 1
ATOM 1404 C CA . SER B 1 17 ? -29.725 28.650 -15.644 1.00 47.09 80 SER B CA 1
ATOM 1405 C C . SER B 1 17 ? -28.306 28.095 -15.547 1.00 46.85 80 SER B C 1
ATOM 1406 O O . SER B 1 17 ? -27.337 28.823 -15.754 1.00 46.93 80 SER B O 1
ATOM 1408 N N . GLY B 1 18 ? -28.202 26.799 -15.230 1.00 46.16 81 GLY B N 1
ATOM 1409 C CA . GLY B 1 18 ? -26.916 26.146 -15.043 1.00 45.50 81 GLY B CA 1
ATOM 1410 C C . GLY B 1 18 ? -26.334 26.425 -13.659 1.00 44.80 81 GLY B C 1
ATOM 1411 O O . GLY B 1 18 ? -26.740 27.372 -12.988 1.00 44.78 81 GLY B O 1
ATOM 1412 N N . SER B 1 19 ? -25.378 25.583 -13.249 1.00 43.76 82 SER B N 1
ATOM 1413 C CA . SER B 1 19 ? -24.733 25.706 -11.951 1.00 42.84 82 SER B CA 1
ATOM 1414 C C . SER B 1 19 ? -23.552 26.674 -12.027 1.00 41.89 82 SER B C 1
ATOM 1415 O O . SER B 1 19 ? -23.065 27.127 -10.995 1.00 41.81 82 SER B O 1
ATOM 1417 N N . ASN B 1 20 ? -23.084 26.969 -13.247 1.00 40.92 83 ASN B N 1
ATOM 1418 C CA . ASN B 1 20 ? -22.007 27.925 -13.456 1.00 40.27 83 ASN B CA 1
ATOM 1419 C C . ASN B 1 20 ? -22.554 29.140 -14.201 1.00 39.75 83 ASN B C 1
ATOM 1420 O O . ASN B 1 20 ? -23.292 28.992 -15.173 1.00 40.00 83 ASN B O 1
ATOM 1425 N N . VAL B 1 21 ? -22.181 30.337 -13.729 1.00 38.98 84 VAL B N 1
ATOM 1426 C CA . VAL B 1 21 ? -22.681 31.586 -14.281 1.00 38.36 84 VAL B CA 1
ATOM 1427 C C . VAL B 1 21 ? -21.536 32.594 -14.333 1.00 37.55 84 VAL B C 1
ATOM 1428 O O . VAL B 1 21 ? -20.990 32.968 -13.297 1.00 37.30 84 VAL B O 1
ATOM 1432 N N . TRP B 1 22 ? -21.187 33.029 -15.550 1.00 36.87 85 TRP B N 1
ATOM 1433 C CA . TRP B 1 22 ? -20.194 34.071 -15.750 1.00 36.21 85 TRP B CA 1
ATOM 1434 C C . TRP B 1 22 ? -20.891 35.427 -15.817 1.00 35.69 85 TRP B C 1
ATOM 1435 O O . TRP B 1 22 ? -21.742 35.641 -16.676 1.00 35.42 85 TRP B O 1
ATOM 1446 N N . VAL B 1 23 ? -20.521 36.330 -14.900 1.00 35.39 86 VAL B N 1
ATOM 1447 C CA . VAL B 1 23 ? -21.045 37.686 -14.881 1.00 35.17 86 VAL B CA 1
ATOM 1448 C C . VAL B 1 23 ? -19.988 38.608 -15.484 1.00 34.95 86 VAL B C 1
ATOM 1449 O O . VAL B 1 23 ? -19.058 39.020 -14.796 1.00 34.97 86 VAL B O 1
ATOM 1453 N N . LEU B 1 24 ? -20.152 38.926 -16.774 1.00 34.84 87 LEU B N 1
ATOM 1454 C CA . LEU B 1 24 ? -19.146 39.647 -17.537 1.00 34.70 87 LEU B CA 1
ATOM 1455 C C . LEU B 1 24 ? -19.464 41.140 -17.550 1.00 34.58 87 LEU B C 1
ATOM 1456 O O . LEU B 1 24 ? -20.584 41.547 -17.247 1.00 34.58 87 LEU B O 1
ATOM 1461 N N . TYR B 1 25 ? -18.452 41.938 -17.911 1.00 34.62 88 TYR B N 1
ATOM 1462 C CA . TYR B 1 25 ? -18.553 43.389 -17.942 1.00 34.57 88 TYR B CA 1
ATOM 1463 C C . TYR B 1 25 ? -17.664 43.941 -19.053 1.00 34.62 88 TYR B C 1
ATOM 1464 O O . TYR B 1 25 ? -16.527 43.503 -19.213 1.00 34.36 88 TYR B O 1
ATOM 1473 N N . GLN B 1 26 ? -18.196 44.908 -19.811 1.00 34.85 89 GLN B N 1
ATOM 1474 C CA . GLN B 1 26 ? -17.416 45.633 -20.800 1.00 34.83 89 GLN B CA 1
ATOM 1475 C C . GLN B 1 26 ? -16.531 46.637 -20.066 1.00 34.67 89 GLN B C 1
ATOM 1476 O O . GLN B 1 26 ? -17.037 47.455 -19.301 1.00 34.61 89 GLN B O 1
ATOM 1482 N N . LYS B 1 27 ? -15.217 46.562 -20.314 1.00 34.62 90 LYS B N 1
ATOM 1483 C CA . LYS B 1 27 ? -14.227 47.310 -19.554 1.00 34.53 90 LYS B CA 1
ATOM 1484 C C . LYS B 1 27 ? -14.656 48.773 -19.440 1.00 34.27 90 LYS B C 1
ATOM 1485 O O . LYS B 1 27 ? -14.632 49.501 -20.430 1.00 34.22 90 LYS B O 1
ATOM 1491 N N . PRO B 1 28 ? -15.074 49.242 -18.239 1.00 33.94 91 PRO B N 1
ATOM 1492 C CA . PRO B 1 28 ? -15.455 50.643 -18.044 1.00 33.88 91 PRO B CA 1
ATOM 1493 C C . PRO B 1 28 ? -14.305 51.620 -18.280 1.00 33.90 91 PRO B C 1
ATOM 1494 O O . PRO B 1 28 ? -13.151 51.214 -18.398 1.00 33.85 91 PRO B O 1
ATOM 1498 N N . THR B 1 29 ? -14.643 52.915 -18.328 1.00 34.04 92 THR B N 1
ATOM 1499 C CA . THR B 1 29 ? -13.665 53.974 -18.522 1.00 34.18 92 THR B CA 1
ATOM 1500 C C . THR B 1 29 ? -13.368 54.668 -17.193 1.00 34.14 92 THR B C 1
ATOM 1501 O O . THR B 1 29 ? -12.784 55.750 -17.180 1.00 34.02 92 THR B O 1
ATOM 1505 N N . SER B 1 30 ? -13.758 54.035 -16.078 1.00 34.14 93 SER B N 1
ATOM 1506 C CA . SER B 1 30 ? -13.573 54.614 -14.757 1.00 34.18 93 SER B CA 1
ATOM 1507 C C . SER B 1 30 ? -13.749 53.549 -13.678 1.00 33.89 93 SER B C 1
ATOM 1508 O O . SER B 1 30 ? -14.385 52.525 -13.912 1.00 33.68 93 SER B O 1
ATOM 1511 N N . THR B 1 31 ? -13.188 53.823 -12.494 1.00 33.80 94 THR B N 1
ATOM 1512 C CA . THR B 1 31 ? -13.374 52.976 -11.327 1.00 33.88 94 THR B CA 1
ATOM 1513 C C . THR B 1 31 ? -14.852 52.989 -10.944 1.00 34.02 94 THR B C 1
ATOM 1514 O O . THR B 1 31 ? -15.419 54.054 -10.711 1.00 34.26 94 THR B O 1
ATOM 1518 N N . VAL B 1 32 ? -15.464 51.799 -10.887 1.00 34.15 95 VAL B N 1
ATOM 1519 C CA . VAL B 1 32 ? -16.900 51.685 -10.687 1.00 34.20 95 VAL B CA 1
ATOM 1520 C C . VAL B 1 32 ? -17.216 50.342 -10.029 1.00 34.22 95 VAL B C 1
ATOM 1521 O O . VAL B 1 32 ? -16.536 49.347 -10.273 1.00 34.38 95 VAL B O 1
ATOM 1525 N N . LYS B 1 33 ? -18.265 50.338 -9.197 1.00 34.08 96 LYS B N 1
ATOM 1526 C CA . LYS B 1 33 ? -18.735 49.142 -8.517 1.00 34.06 96 LYS B CA 1
ATOM 1527 C C . LYS B 1 33 ? -19.479 48.263 -9.519 1.00 34.16 96 LYS B C 1
ATOM 1528 O O . LYS B 1 33 ? -20.224 48.773 -10.353 1.00 34.15 96 LYS B O 1
ATOM 1534 N N . LEU B 1 34 ? -19.277 46.942 -9.422 1.00 34.36 97 LEU B N 1
ATOM 1535 C CA . LEU B 1 34 ? -19.815 46.001 -10.392 1.00 34.51 97 LEU B CA 1
ATOM 1536 C C . LEU B 1 34 ? -20.996 45.241 -9.792 1.00 34.58 97 LEU B C 1
ATOM 1537 O O . LEU B 1 34 ? -22.116 45.362 -10.284 1.00 34.54 97 LEU B O 1
ATOM 1542 N N . LEU B 1 35 ? -20.738 44.457 -8.738 1.00 34.92 98 LEU B N 1
ATOM 1543 C CA . LEU B 1 35 ? -21.784 43.678 -8.093 1.00 35.34 98 LEU B CA 1
ATOM 1544 C C . LEU B 1 35 ? -21.525 43.588 -6.590 1.00 35.86 98 LEU B C 1
ATOM 1545 O O . LEU B 1 35 ? -20.468 43.992 -6.109 1.00 35.81 98 LEU B O 1
ATOM 1550 N N . LYS B 1 36 ? -22.513 43.048 -5.866 1.00 36.63 99 LYS B N 1
ATOM 1551 C CA . LYS B 1 36 ? -22.462 42.947 -4.417 1.00 37.35 99 LYS B CA 1
ATOM 1552 C C . LYS B 1 36 ? -23.395 41.826 -3.964 1.00 37.82 99 LYS B C 1
ATOM 1553 O O . LYS B 1 36 ? -24.493 41.676 -4.498 1.00 37.87 99 LYS B O 1
ATOM 1559 N N . ASN B 1 37 ? -22.938 41.045 -2.978 1.00 38.49 100 ASN B N 1
ATOM 1560 C CA . ASN B 1 37 ? -23.738 39.995 -2.367 1.00 39.11 100 ASN B CA 1
ATOM 1561 C C . ASN B 1 37 ? -23.618 40.106 -0.851 1.00 39.74 100 ASN B C 1
ATOM 1562 O O . ASN B 1 37 ? -22.515 40.037 -0.315 1.00 39.58 100 ASN B O 1
ATOM 1567 N N . GLY B 1 38 ? -24.761 40.275 -0.174 1.00 40.80 101 GLY B N 1
ATOM 1568 C CA . GLY B 1 38 ? -24.797 40.368 1.276 1.00 41.69 101 GLY B CA 1
ATOM 1569 C C . GLY B 1 38 ? -25.938 41.259 1.762 1.00 42.66 101 GLY B C 1
ATOM 1570 O O . GLY B 1 38 ? -26.722 41.761 0.959 1.00 42.68 101 GLY B O 1
ATOM 1571 N N . PRO B 1 39 ? -26.066 41.476 3.093 1.00 44.00 102 PRO B N 1
ATOM 1572 C CA . PRO B 1 39 ? -27.116 42.335 3.644 1.00 44.78 102 PRO B CA 1
ATOM 1573 C C . PRO B 1 39 ? -26.926 43.806 3.281 1.00 45.92 102 PRO B C 1
ATOM 1574 O O . PRO B 1 39 ? -25.906 44.183 2.707 1.00 46.03 102 PRO B O 1
ATOM 1578 N N . GLU B 1 40 ? -27.923 44.626 3.636 1.00 47.14 103 GLU B N 1
ATOM 1579 C CA . GLU B 1 40 ? -27.911 46.048 3.330 1.00 48.29 103 GLU B CA 1
ATOM 1580 C C . GLU B 1 40 ? -26.804 46.747 4.115 1.00 49.59 103 GLU B C 1
ATOM 1581 O O . GLU B 1 40 ? -26.068 47.559 3.557 1.00 49.92 103 GLU B O 1
ATOM 1583 N N . SER B 1 41 ? -26.703 46.423 5.411 1.00 50.77 104 SER B N 1
ATOM 1584 C CA . SER B 1 41 ? -25.696 47.000 6.289 1.00 51.80 104 SER B CA 1
ATOM 1585 C C . SER B 1 41 ? -24.709 45.922 6.733 1.00 52.22 104 SER B C 1
ATOM 1586 O O . SER B 1 41 ? -24.966 44.732 6.567 1.00 52.09 104 SER B O 1
ATOM 1589 N N . TYR B 1 42 ? -23.581 46.362 7.305 1.00 52.75 105 TYR B N 1
ATOM 1590 C CA . TYR B 1 42 ? -22.491 45.469 7.665 1.00 53.49 105 TYR B CA 1
ATOM 1591 C C . TYR B 1 42 ? -22.854 44.664 8.910 1.00 54.14 105 TYR B C 1
ATOM 1592 O O . TYR B 1 42 ? -22.917 45.210 10.010 1.00 54.74 105 TYR B O 1
ATOM 1601 N N . SER B 1 43 ? -23.096 43.362 8.713 1.00 54.49 106 SER B N 1
ATOM 1602 C CA . SER B 1 43 ? -23.162 42.402 9.803 1.00 54.89 106 SER B CA 1
ATOM 1603 C C . SER B 1 43 ? -21.875 41.581 9.802 1.00 55.24 106 SER B C 1
ATOM 1604 O O . SER B 1 43 ? -21.699 40.702 8.962 1.00 55.65 106 SER B O 1
ATOM 1606 N N . TRP B 1 44 ? -20.975 41.899 10.742 1.00 55.44 107 TRP B N 1
ATOM 1607 C CA . TRP B 1 44 ? -19.672 41.257 10.843 1.00 55.55 107 TRP B CA 1
ATOM 1608 C C . TRP B 1 44 ? -19.806 39.737 10.935 1.00 54.46 107 TRP B C 1
ATOM 1609 O O . TRP B 1 44 ? -18.923 39.014 10.476 1.00 54.57 107 TRP B O 1
ATOM 1620 N N . ASN B 1 45 ? -20.906 39.261 11.534 1.00 52.97 108 ASN B N 1
ATOM 1621 C CA . ASN B 1 45 ? -21.183 37.836 11.630 1.00 51.72 108 ASN B CA 1
ATOM 1622 C C . ASN B 1 45 ? -21.468 37.254 10.245 1.00 50.09 108 ASN B C 1
ATOM 1623 O O . ASN B 1 45 ? -20.917 36.216 9.885 1.00 49.97 108 ASN B O 1
ATOM 1625 N N . LEU B 1 46 ? -22.329 37.936 9.479 1.00 48.26 109 LEU B N 1
ATOM 1626 C CA . LEU B 1 46 ? -22.771 37.450 8.180 1.00 46.82 109 LEU B CA 1
ATOM 1627 C C . LEU B 1 46 ? -21.684 37.700 7.136 1.00 45.04 109 LEU B C 1
ATOM 1628 O O . LEU B 1 46 ? -20.918 38.654 7.246 1.00 44.94 109 LEU B O 1
ATOM 1633 N N . ALA B 1 47 ? -21.637 36.827 6.120 1.00 43.27 110 ALA B N 1
ATOM 1634 C CA . ALA B 1 47 ? -20.636 36.903 5.067 1.00 41.96 110 ALA B CA 1
ATOM 1635 C C . ALA B 1 47 ? -21.159 37.753 3.911 1.00 40.53 110 ALA B C 1
ATOM 1636 O O . ALA B 1 47 ? -22.367 37.845 3.700 1.00 40.45 110 ALA B O 1
ATOM 1638 N N . ALA B 1 48 ? -20.229 38.361 3.163 1.00 38.94 111 ALA B N 1
ATOM 1639 C CA . ALA B 1 48 ? -20.572 39.218 2.039 1.00 37.83 111 ALA B CA 1
ATOM 1640 C C . ALA B 1 48 ? -19.342 39.457 1.166 1.00 36.66 111 ALA B C 1
ATOM 1641 O O . ALA B 1 48 ? -18.219 39.166 1.574 1.00 36.41 111 ALA B O 1
ATOM 1643 N N . PHE B 1 49 ? -19.575 39.990 -0.041 1.00 35.44 112 PHE B N 1
ATOM 1644 C CA . PHE B 1 49 ? -18.497 40.410 -0.923 1.00 34.57 112 PHE B CA 1
ATOM 1645 C C . PHE B 1 49 ? -18.993 41.520 -1.849 1.00 33.80 112 PHE B C 1
ATOM 1646 O O . PHE B 1 49 ? -20.187 41.618 -2.126 1.00 33.66 112 PHE B O 1
ATOM 1654 N N . GLU B 1 50 ? -18.052 42.348 -2.319 1.00 33.11 113 GLU B N 1
ATOM 1655 C CA . GLU B 1 50 ? -18.356 43.498 -3.156 1.00 32.64 113 GLU B CA 1
ATOM 1656 C C . GLU B 1 50 ? -17.256 43.648 -4.204 1.00 32.47 113 GLU B C 1
ATOM 1657 O O . GLU B 1 50 ? -16.090 43.825 -3.856 1.00 32.47 113 GLU B O 1
ATOM 1663 N N . LEU B 1 51 ? -17.644 43.582 -5.485 1.00 32.21 114 LEU B N 1
ATOM 1664 C CA . LEU B 1 51 ? -16.697 43.592 -6.590 1.00 31.99 114 LEU B CA 1
ATOM 1665 C C . LEU B 1 51 ? -16.655 44.980 -7.225 1.00 31.85 114 LEU B C 1
ATOM 1666 O O . LEU B 1 51 ? -17.687 45.635 -7.363 1.00 31.89 114 LEU B O 1
ATOM 1671 N N . TRP B 1 52 ? -15.445 45.407 -7.610 1.00 31.62 115 TRP B N 1
ATOM 1672 C CA . TRP B 1 52 ? -15.230 46.672 -8.296 1.00 31.37 115 TRP B CA 1
ATOM 1673 C C . TRP B 1 52 ? -14.388 46.444 -9.547 1.00 31.32 115 TRP B C 1
ATOM 1674 O O . TRP B 1 52 ? -13.672 45.450 -9.646 1.00 31.20 115 TRP B O 1
ATOM 1685 N N . TYR B 1 53 ? -14.495 47.382 -10.495 1.00 31.45 116 TYR B N 1
ATOM 1686 C CA . TYR B 1 53 ? -13.486 47.568 -11.524 1.00 31.40 116 TYR B CA 1
ATOM 1687 C C . TYR B 1 53 ? -12.592 48.734 -11.114 1.00 31.26 116 TYR B C 1
ATOM 1688 O O . TYR B 1 53 ? -13.089 49.762 -10.660 1.00 31.10 116 TYR B O 1
ATOM 1697 N N . GLY B 1 54 ? -11.277 48.557 -11.279 1.00 31.37 117 GLY B N 1
ATOM 1698 C CA . GLY B 1 54 ? -10.305 49.583 -10.943 1.00 31.60 117 GLY B CA 1
ATOM 1699 C C . GLY B 1 54 ? -9.480 49.991 -12.160 1.00 31.76 117 GLY B C 1
ATOM 1700 O O . GLY B 1 54 ? -8.731 49.180 -12.700 1.00 31.95 117 GLY B O 1
ATOM 1701 N N . LYS B 1 55 ? -9.635 51.250 -12.584 1.00 31.96 118 LYS B N 1
ATOM 1702 C CA . LYS B 1 55 ? -8.825 51.812 -13.652 1.00 32.25 118 LYS B CA 1
ATOM 1703 C C . LYS B 1 55 ? -7.395 51.980 -13.143 1.00 32.34 118 LYS B C 1
ATOM 1704 O O . LYS B 1 55 ? -7.181 52.172 -11.948 1.00 32.45 118 LYS B O 1
ATOM 1710 N N . ALA B 1 56 ? -6.424 51.904 -14.060 1.00 32.38 119 ALA B N 1
ATOM 1711 C CA . ALA B 1 56 ? -5.015 51.944 -13.703 1.00 32.38 119 ALA B CA 1
ATOM 1712 C C . ALA B 1 56 ? -4.691 53.249 -12.977 1.00 32.46 119 ALA B C 1
ATOM 1713 O O . ALA B 1 56 ? -5.145 54.316 -13.384 1.00 32.52 119 ALA B O 1
ATOM 1715 N N . ASN B 1 57 ? -3.911 53.134 -11.893 1.00 32.59 120 ASN B N 1
ATOM 1716 C CA . ASN B 1 57 ? -3.439 54.269 -11.113 1.00 32.82 120 ASN B CA 1
ATOM 1717 C C . ASN B 1 57 ? -4.625 55.006 -10.490 1.00 32.80 120 ASN B C 1
ATOM 1718 O O . ASN B 1 57 ? -4.765 56.215 -10.663 1.00 32.84 120 ASN B O 1
ATOM 1723 N N . THR B 1 58 ? -5.466 54.264 -9.758 1.00 32.81 121 THR B N 1
ATOM 1724 C CA . THR B 1 58 ? -6.589 54.840 -9.032 1.00 32.93 121 THR B CA 1
ATOM 1725 C C . THR B 1 58 ? -6.761 54.126 -7.693 1.00 33.07 121 THR B C 1
ATOM 1726 O O . THR B 1 58 ? -6.265 53.016 -7.510 1.00 33.09 121 THR B O 1
ATOM 1730 N N . THR B 1 59 ? -7.469 54.786 -6.769 1.00 33.22 122 THR B N 1
ATOM 1731 C CA . THR B 1 59 ? -7.854 54.191 -5.498 1.00 33.32 122 THR B CA 1
ATOM 1732 C C . THR B 1 59 ? -9.251 53.588 -5.627 1.00 33.09 122 THR B C 1
ATOM 1733 O O . THR B 1 59 ? -10.161 54.234 -6.144 1.00 32.80 122 THR B O 1
ATOM 1737 N N . VAL B 1 60 ? -9.401 52.345 -5.153 1.00 33.16 123 VAL B N 1
ATOM 1738 C CA . VAL B 1 60 ? -10.689 51.672 -5.118 1.00 33.34 123 VAL B CA 1
ATOM 1739 C C . VAL B 1 60 ? -11.105 51.536 -3.655 1.00 33.48 123 VAL B C 1
ATOM 1740 O O . VAL B 1 60 ? -10.452 50.830 -2.891 1.00 33.41 123 VAL B O 1
ATOM 1744 N N . THR B 1 61 ? -12.190 52.229 -3.284 1.00 33.72 124 THR B N 1
ATOM 1745 C CA . THR B 1 61 ? -12.685 52.241 -1.917 1.00 33.83 124 THR B CA 1
ATOM 1746 C C . THR B 1 61 ? -14.039 51.538 -1.869 1.00 34.16 124 THR B C 1
ATOM 1747 O O . THR B 1 61 ? -14.905 51.800 -2.701 1.00 34.27 124 THR B O 1
ATOM 1751 N N . SER B 1 62 ? -14.208 50.652 -0.880 1.00 34.47 125 SER B N 1
ATOM 1752 C CA . SER B 1 62 ? -15.445 49.910 -0.706 1.00 34.61 125 SER B CA 1
ATOM 1753 C C . SER B 1 62 ? -16.505 50.808 -0.073 1.00 34.85 125 SER B C 1
ATOM 1754 O O . SER B 1 62 ? -16.195 51.615 0.802 1.00 34.90 125 SER B O 1
ATOM 1757 N N . ASP B 1 63 ? -17.753 50.652 -0.531 1.00 35.07 126 ASP B N 1
ATOM 1758 C CA . ASP B 1 63 ? -18.888 51.379 0.013 1.00 35.18 126 ASP B CA 1
ATOM 1759 C C . ASP B 1 63 ? -19.494 50.589 1.171 1.00 35.24 126 ASP B C 1
ATOM 1760 O O . ASP B 1 63 ? -19.922 51.174 2.164 1.00 35.39 126 ASP B O 1
ATOM 1765 N N . TYR B 1 64 ? -19.531 49.258 1.023 1.00 35.41 127 TYR B N 1
ATOM 1766 C CA . TYR B 1 64 ? -20.091 48.371 2.030 1.00 35.50 127 TYR B CA 1
ATOM 1767 C C . TYR B 1 64 ? -19.214 48.376 3.281 1.00 35.49 127 TYR B C 1
ATOM 1768 O O . TYR B 1 64 ? -19.732 48.403 4.396 1.00 35.18 127 TYR B O 1
ATOM 1777 N N . TYR B 1 65 ? -17.889 48.355 3.083 1.00 35.86 128 TYR B N 1
ATOM 1778 C CA . TYR B 1 65 ? -16.932 48.372 4.180 1.00 36.20 128 TYR B CA 1
ATOM 1779 C C . TYR B 1 65 ? -16.369 49.781 4.371 1.00 36.57 128 TYR B C 1
ATOM 1780 O O . TYR B 1 65 ? -15.213 49.938 4.761 1.00 36.52 128 TYR B O 1
ATOM 1789 N N . SER B 1 66 ? -17.196 50.800 4.108 1.00 37.09 129 SER B N 1
ATOM 1790 C CA . SER B 1 66 ? -16.765 52.188 4.170 1.00 37.47 129 SER B CA 1
ATOM 1791 C C . SER B 1 66 ? -16.517 52.604 5.618 1.00 37.90 129 SER B C 1
ATOM 1792 O O . SER B 1 66 ? -15.579 53.348 5.896 1.00 37.98 129 SER B O 1
ATOM 1795 N N . GLY B 1 67 ? -17.366 52.112 6.530 1.00 38.37 130 GLY B N 1
ATOM 1796 C CA . GLY B 1 67 ? -17.268 52.438 7.943 1.00 38.84 130 GLY B CA 1
ATOM 1797 C C . GLY B 1 67 ? -16.569 51.341 8.743 1.00 39.32 130 GLY B C 1
ATOM 1798 O O . GLY B 1 67 ? -17.076 50.911 9.777 1.00 39.50 130 GLY B O 1
ATOM 1799 N N . MET B 1 68 ? -15.403 50.901 8.251 1.00 39.85 131 MET B N 1
ATOM 1800 C CA . MET B 1 68 ? -14.561 49.946 8.954 1.00 40.25 131 MET B CA 1
ATOM 1801 C C . MET B 1 68 ? -13.180 50.564 9.158 1.00 40.48 131 MET B C 1
ATOM 1802 O O . MET B 1 68 ? -12.733 51.370 8.345 1.00 40.68 131 MET B O 1
ATOM 1807 N N . THR B 1 69 ? -12.514 50.164 10.247 1.00 40.54 132 THR B N 1
ATOM 1808 C CA . THR B 1 69 ? -11.203 50.686 10.596 1.00 40.38 132 THR B CA 1
ATOM 1809 C C . THR B 1 69 ? -10.102 49.817 9.990 1.00 40.33 132 THR B C 1
ATOM 1810 O O . THR B 1 69 ? -8.924 50.151 10.103 1.00 40.36 132 THR B O 1
ATOM 1814 N N . ASN B 1 70 ? -10.490 48.702 9.356 1.00 40.44 133 ASN B N 1
ATOM 1815 C CA . ASN B 1 70 ? -9.556 47.854 8.633 1.00 40.57 133 ASN B CA 1
ATOM 1816 C C . ASN B 1 70 ? -9.099 48.590 7.375 1.00 40.58 133 ASN B C 1
ATOM 1817 O O . ASN B 1 70 ? -9.882 49.309 6.758 1.00 40.77 133 ASN B O 1
ATOM 1822 N N . SER B 1 71 ? -7.830 48.387 7.000 1.00 40.56 134 SER B N 1
ATOM 1823 C CA . SER B 1 71 ? -7.195 49.150 5.935 1.00 40.57 134 SER B CA 1
ATOM 1824 C C . SER B 1 71 ? -7.270 48.412 4.598 1.00 40.52 134 SER B C 1
ATOM 1825 O O . SER B 1 71 ? -6.713 48.879 3.606 1.00 40.53 134 SER B O 1
ATOM 1828 N N . GLU B 1 72 ? -7.968 47.268 4.573 1.00 40.53 135 GLU B N 1
ATOM 1829 C CA . GLU B 1 72 ? -8.137 46.483 3.360 1.00 40.56 135 GLU B CA 1
ATOM 1830 C C . GLU B 1 72 ? -9.329 47.000 2.553 1.00 40.11 135 GLU B C 1
ATOM 1831 O O . GLU B 1 72 ? -9.592 46.504 1.460 1.00 39.79 135 GLU B O 1
ATOM 1837 N N . LYS B 1 73 ? -10.046 47.993 3.099 1.00 39.89 136 LYS B N 1
ATOM 1838 C CA . LYS B 1 73 ? -11.186 48.597 2.425 1.00 39.81 136 LYS B CA 1
ATOM 1839 C C . LYS B 1 73 ? -10.716 49.468 1.259 1.00 39.76 136 LYS B C 1
ATOM 1840 O O . LYS B 1 73 ? -11.463 49.665 0.302 1.00 39.62 136 LYS B O 1
ATOM 1846 N N . SER B 1 74 ? -9.487 49.995 1.354 1.00 39.76 137 SER B N 1
ATOM 1847 C CA . SER B 1 74 ? -8.912 50.837 0.316 1.00 39.81 137 SER B CA 1
ATOM 1848 C C . SER B 1 74 ? -7.720 50.132 -0.327 1.00 39.56 137 SER B C 1
ATOM 1849 O O . SER B 1 74 ? -6.895 49.549 0.373 1.00 39.67 137 SER B O 1
ATOM 1852 N N . VAL B 1 75 ? -7.643 50.198 -1.664 1.00 39.49 138 VAL B N 1
ATOM 1853 C CA . VAL B 1 75 ? -6.550 49.604 -2.418 1.00 39.53 138 VAL B CA 1
ATOM 1854 C C . VAL B 1 75 ? -6.195 50.527 -3.582 1.00 39.56 138 VAL B C 1
ATOM 1855 O O . VAL B 1 75 ? -7.079 51.110 -4.206 1.00 39.39 138 VAL B O 1
ATOM 1859 N N . GLU B 1 76 ? -4.890 50.636 -3.866 1.00 39.75 139 GLU B N 1
ATOM 1860 C CA . GLU B 1 76 ? -4.396 51.326 -5.047 1.00 40.02 139 GLU B CA 1
ATOM 1861 C C . GLU B 1 76 ? -4.014 50.292 -6.102 1.00 39.84 139 GLU B C 1
ATOM 1862 O O . GLU B 1 76 ? -3.318 49.325 -5.798 1.00 39.90 139 GLU B O 1
ATOM 1868 N N . VAL B 1 77 ? -4.470 50.516 -7.340 1.00 39.71 140 VAL B N 1
ATOM 1869 C CA . VAL B 1 77 ? -4.209 49.610 -8.447 1.00 39.51 140 VAL B CA 1
ATOM 1870 C C . VAL B 1 77 ? -3.335 50.330 -9.472 1.00 39.36 140 VAL B C 1
ATOM 1871 O O . VAL B 1 77 ? -3.586 51.488 -9.798 1.00 39.18 140 VAL B O 1
ATOM 1875 N N . ASP B 1 78 ? -2.304 49.630 -9.960 1.00 39.29 141 ASP B N 1
ATOM 1876 C CA . ASP B 1 78 ? -1.375 50.181 -10.936 1.00 39.19 141 ASP B CA 1
ATOM 1877 C C . ASP B 1 78 ? -1.799 49.778 -12.348 1.00 38.54 141 ASP B C 1
ATOM 1878 O O . ASP B 1 78 ? -1.478 50.478 -13.305 1.00 38.60 141 ASP B O 1
ATOM 1883 N N . HIS B 1 79 ? -2.509 48.647 -12.468 1.00 37.87 142 HIS B N 1
ATOM 1884 C CA . HIS B 1 79 ? -3.036 48.187 -13.744 1.00 37.38 142 HIS B CA 1
ATOM 1885 C C . HIS B 1 79 ? -4.561 48.147 -13.689 1.00 36.8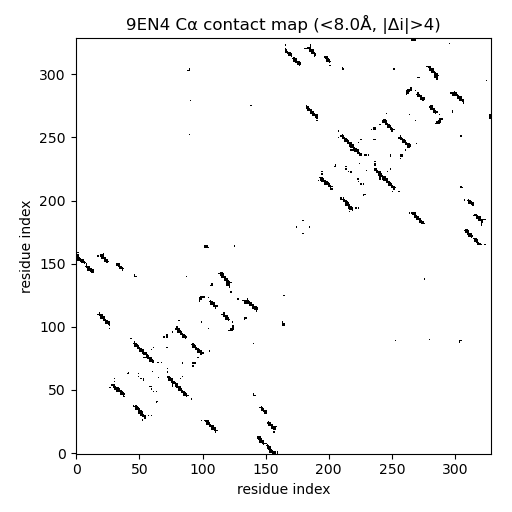6 142 HIS B C 1
ATOM 1886 O O . HIS B 1 79 ? -5.148 48.200 -12.610 1.00 36.61 142 HIS B O 1
ATOM 1888 N N . ASP B 1 80 ? -5.189 48.057 -14.869 1.00 36.56 143 ASP B N 1
ATOM 1889 C CA . ASP B 1 80 ? -6.633 47.917 -14.970 1.00 36.38 143 ASP B CA 1
ATOM 1890 C C . ASP B 1 80 ? -7.027 46.551 -14.416 1.00 35.93 143 ASP B C 1
ATOM 1891 O O . ASP B 1 80 ? -6.630 45.524 -14.964 1.00 35.89 143 ASP B O 1
ATOM 1896 N N . SER B 1 81 ? -7.816 46.556 -13.335 1.00 35.45 144 SER B N 1
ATOM 1897 C CA . SER B 1 81 ? -7.996 45.371 -12.513 1.00 35.06 144 SER B CA 1
ATOM 1898 C C . SER B 1 81 ? -9.433 45.260 -12.011 1.00 34.51 144 SER B C 1
ATOM 1899 O O . SER B 1 81 ? -10.179 46.237 -12.020 1.00 34.46 144 SER B O 1
ATOM 1902 N N . LEU B 1 82 ? -9.801 44.042 -11.593 1.00 34.02 145 LEU B N 1
ATOM 1903 C CA . LEU B 1 82 ? -10.973 43.806 -10.767 1.00 33.62 145 LEU B CA 1
ATOM 1904 C C . LEU B 1 82 ? -10.527 43.728 -9.310 1.00 33.19 145 LEU B C 1
ATOM 1905 O O . LEU B 1 82 ? -9.451 43.210 -9.021 1.00 33.16 145 LEU B O 1
ATOM 1910 N N . VAL B 1 83 ? -11.365 44.248 -8.405 1.00 32.91 146 VAL B N 1
ATOM 1911 C CA . VAL B 1 83 ? -11.056 44.270 -6.984 1.00 32.61 146 VAL B CA 1
ATOM 1912 C C . VAL B 1 83 ? -12.267 43.742 -6.220 1.00 32.23 146 VAL B C 1
ATOM 1913 O O . VAL B 1 83 ? -13.340 44.339 -6.274 1.00 32.05 146 VAL B O 1
ATOM 1917 N N . LEU B 1 84 ? -12.078 42.621 -5.512 1.00 31.97 147 LEU B N 1
ATOM 1918 C CA . LEU B 1 84 ? -13.133 42.015 -4.716 1.00 31.89 147 LEU B CA 1
ATOM 1919 C C . LEU B 1 84 ? -12.815 42.188 -3.234 1.00 31.67 147 LEU B C 1
ATOM 1920 O O . LEU B 1 84 ? -11.864 41.594 -2.734 1.00 31.52 147 LEU B O 1
ATOM 1925 N N . PHE B 1 85 ? -13.619 43.012 -2.552 1.00 31.63 148 PHE B N 1
ATOM 1926 C CA . PHE B 1 85 ? -13.614 43.087 -1.100 1.00 31.48 148 PHE B CA 1
ATOM 1927 C C . PHE B 1 85 ? -14.558 42.019 -0.564 1.00 31.48 148 PHE B C 1
ATOM 1928 O O . PHE B 1 85 ? -15.625 41.803 -1.135 1.00 31.34 148 PHE B O 1
ATOM 1936 N N . TRP B 1 86 ? -14.164 41.354 0.528 1.00 31.64 149 TRP B N 1
ATOM 1937 C CA . TRP B 1 86 ? -14.946 40.241 1.036 1.00 31.94 149 TRP B CA 1
ATOM 1938 C C . TRP B 1 86 ? -14.608 39.949 2.495 1.00 32.36 149 TRP B C 1
ATOM 1939 O O . TRP B 1 86 ? -13.454 40.047 2.908 1.00 32.30 149 TRP B O 1
ATOM 1950 N N . ASN B 1 87 ? -15.650 39.602 3.260 1.00 32.95 150 ASN B N 1
ATOM 1951 C CA . ASN B 1 87 ? -15.506 39.031 4.587 1.00 33.43 150 ASN B CA 1
ATOM 1952 C C . ASN B 1 87 ? -16.205 37.675 4.601 1.00 34.03 150 ASN B C 1
ATOM 1953 O O . ASN B 1 87 ? -17.366 37.567 4.211 1.00 34.07 150 ASN B O 1
ATOM 1958 N N . GLU B 1 88 ? -15.475 36.642 5.029 1.00 34.50 151 GLU B N 1
ATOM 1959 C CA . GLU B 1 88 ? -16.065 35.337 5.267 1.00 34.83 151 GLU B CA 1
ATOM 1960 C C . GLU B 1 88 ? -15.197 34.599 6.279 1.00 35.00 151 GLU B C 1
ATOM 1961 O O . GLU B 1 88 ? -13.971 34.652 6.195 1.00 35.21 151 GLU B O 1
ATOM 1967 N N . GLY B 1 89 ? -15.843 33.911 7.227 1.00 35.10 152 GLY B N 1
ATOM 1968 C CA . GLY B 1 89 ? -15.128 33.079 8.180 1.00 35.26 152 GLY B CA 1
ATOM 1969 C C . GLY B 1 89 ? -14.120 33.880 9.002 1.00 35.34 152 GLY B C 1
ATOM 1970 O O . GLY B 1 89 ? -14.494 34.813 9.710 1.00 35.34 152 GLY B O 1
ATOM 1971 N N . SER B 1 90 ? -12.840 33.503 8.887 1.00 35.50 153 SER B N 1
ATOM 1972 C CA . SER B 1 90 ? -11.767 34.103 9.666 1.00 35.52 153 SER B CA 1
ATOM 1973 C C . SER B 1 90 ? -11.569 35.568 9.286 1.00 35.64 153 SER B C 1
ATOM 1974 O O . SER B 1 90 ? -11.416 36.415 10.164 1.00 35.80 153 SER B O 1
ATOM 1976 N N . THR B 1 91 ? -11.573 35.853 7.978 1.00 35.59 154 THR B N 1
ATOM 1977 C CA . THR B 1 91 ? -11.236 37.177 7.481 1.00 35.51 154 THR B CA 1
ATOM 1978 C C . THR B 1 91 ? -12.387 38.148 7.738 1.00 35.56 154 THR B C 1
ATOM 1979 O O . THR B 1 91 ? -13.492 37.953 7.236 1.00 35.48 154 THR B O 1
ATOM 1981 N N . ALA B 1 92 ? -12.105 39.188 8.535 1.00 35.63 155 ALA B N 1
ATOM 1982 C CA . ALA B 1 92 ? -13.049 40.262 8.807 1.00 35.73 155 ALA B CA 1
ATOM 1983 C C . ALA B 1 92 ? -13.238 41.134 7.570 1.00 35.60 155 ALA B C 1
ATOM 1984 O O . ALA B 1 92 ? -14.354 41.538 7.258 1.00 35.73 155 ALA B O 1
ATOM 1986 N N . LEU B 1 93 ? -12.120 41.487 6.933 1.00 35.30 156 LEU B N 1
ATOM 1987 C CA . LEU B 1 93 ? -12.132 42.096 5.617 1.00 35.31 156 LEU B CA 1
ATOM 1988 C C . LEU B 1 93 ? -10.844 41.699 4.917 1.00 35.55 156 LEU B C 1
ATOM 1989 O O . LEU B 1 93 ? -9.779 41.649 5.533 1.00 35.78 156 LEU B O 1
ATOM 1994 N N . SER B 1 94 ? -10.973 41.416 3.624 1.00 35.62 157 SER B N 1
ATOM 1995 C CA . SER B 1 94 ? -9.831 41.122 2.789 1.00 35.47 157 SER B CA 1
ATOM 1996 C C . SER B 1 94 ? -10.165 41.619 1.393 1.00 35.40 157 SER B C 1
ATOM 1997 O O . SER B 1 94 ? -11.323 41.913 1.102 1.00 35.26 157 SER B O 1
ATOM 2000 N N . ASN B 1 95 ? -9.145 41.723 0.548 1.00 35.56 158 ASN B N 1
ATOM 2001 C CA . ASN B 1 95 ? -9.371 42.115 -0.828 1.00 35.76 158 ASN B CA 1
ATOM 2002 C C . ASN B 1 95 ? -8.530 41.218 -1.725 1.00 35.60 158 ASN B C 1
ATOM 2003 O O . ASN B 1 95 ? -7.670 40.478 -1.250 1.00 35.75 158 ASN B O 1
ATOM 2008 N N . LYS B 1 96 ? -8.808 41.295 -3.026 1.00 35.41 159 LYS B N 1
ATOM 2009 C CA . LYS B 1 96 ? -8.081 40.517 -4.011 1.00 35.30 159 LYS B CA 1
ATOM 2010 C C . LYS B 1 96 ? -8.072 41.278 -5.333 1.00 35.16 159 LYS B C 1
ATOM 2011 O O . LYS B 1 96 ? -9.107 41.412 -5.984 1.00 35.06 159 LYS B O 1
ATOM 2017 N N . VAL B 1 97 ? -6.887 41.774 -5.706 1.00 34.99 160 VAL B N 1
ATOM 2018 C CA . VAL B 1 97 ? -6.695 42.485 -6.958 1.00 34.75 160 VAL B CA 1
ATOM 2019 C C . VAL B 1 97 ? -6.372 41.463 -8.045 1.00 34.61 160 VAL B C 1
ATOM 2020 O O . VAL B 1 97 ? -5.542 40.579 -7.840 1.00 34.40 160 VAL B O 1
ATOM 2024 N N . ILE B 1 98 ? -7.033 41.607 -9.199 1.00 34.70 161 ILE B N 1
ATOM 2025 C CA . ILE B 1 98 ? -6.882 40.686 -10.315 1.00 34.87 161 ILE B CA 1
ATOM 2026 C C . ILE B 1 98 ? -6.918 41.483 -11.617 1.00 35.21 161 ILE B C 1
ATOM 2027 O O . ILE B 1 98 ? -7.753 42.369 -11.777 1.00 35.31 161 ILE B O 1
ATOM 2032 N N . ASN B 1 99 ? -6.015 41.138 -12.544 1.00 35.55 162 ASN B N 1
ATOM 2033 C CA . ASN B 1 99 ? -5.827 41.890 -13.775 1.00 35.84 162 ASN B CA 1
ATOM 2034 C C . ASN B 1 99 ? -7.094 41.862 -14.626 1.00 35.58 162 ASN B C 1
ATOM 2035 O O . ASN B 1 99 ? -7.913 40.952 -14.513 1.00 35.46 162 ASN B O 1
ATOM 2040 N N . PHE B 1 100 ? -7.220 42.880 -15.485 1.00 35.30 163 PHE B N 1
ATOM 2041 C CA . PHE B 1 100 ? -8.332 43.005 -16.411 1.00 35.08 163 PHE B CA 1
ATOM 2042 C C . PHE B 1 100 ? -7.818 43.681 -17.681 1.00 35.01 163 PHE B C 1
ATOM 2043 O O . PHE B 1 100 ? -8.156 44.829 -17.966 1.00 34.72 163 PHE B O 1
ATOM 2051 N N . SER B 1 101 ? -6.991 42.941 -18.429 1.00 35.12 164 SER B N 1
ATOM 2052 C CA . SER B 1 101 ? -6.365 43.439 -19.643 1.00 35.41 164 SER B CA 1
ATOM 2053 C C . SER B 1 101 ? -7.307 43.292 -20.838 1.00 35.46 164 SER B C 1
ATOM 2054 O O . SER B 1 101 ? -7.150 43.990 -21.837 1.00 35.82 164 SER B O 1
ATOM 2057 N N . TRP B 1 102 ? -8.278 42.377 -20.724 1.00 35.32 165 TRP B N 1
ATOM 2058 C CA . TRP B 1 102 ? -9.212 42.087 -21.800 1.00 35.33 165 TRP B CA 1
ATOM 2059 C C . TRP B 1 102 ? -10.207 43.235 -21.957 1.00 35.13 165 TRP B C 1
ATOM 2060 O O . TRP B 1 102 ? -10.388 44.034 -21.040 1.00 35.42 165 TRP B O 1
ATOM 2071 N N . ASN B 1 103 ? -10.852 43.299 -23.129 1.00 34.81 166 ASN B N 1
ATOM 2072 C CA . ASN B 1 103 ? -11.863 44.306 -23.411 1.00 34.70 166 ASN B CA 1
ATOM 2073 C C . ASN B 1 103 ? -13.146 43.975 -22.652 1.00 34.11 166 ASN B C 1
ATOM 2074 O O . ASN B 1 103 ? -13.854 44.877 -22.210 1.00 33.83 166 ASN B O 1
ATOM 2079 N N . VAL B 1 104 ? -13.443 42.674 -22.536 1.00 33.69 167 VAL B N 1
ATOM 2080 C CA . VAL B 1 104 ? -14.552 42.187 -21.731 1.00 33.47 167 VAL B CA 1
ATOM 2081 C C . VAL B 1 104 ? -13.979 41.258 -20.663 1.00 33.23 167 VAL B C 1
ATOM 2082 O O . VAL B 1 104 ? -12.957 40.615 -20.884 1.00 33.48 167 VAL B O 1
ATOM 2086 N N . GLY B 1 105 ? -14.636 41.204 -19.500 1.00 32.88 168 GLY B N 1
ATOM 2087 C CA . GLY B 1 105 ? -14.169 40.371 -18.405 1.00 32.57 168 GLY B CA 1
ATOM 2088 C C . GLY B 1 105 ? -15.106 40.420 -17.202 1.00 32.27 168 GLY B C 1
ATOM 2089 O O . GLY B 1 105 ? -15.936 41.319 -17.090 1.00 32.18 168 GLY B O 1
ATOM 2090 N N . GLY B 1 106 ? -14.950 39.441 -16.304 1.00 32.07 169 GLY B N 1
ATOM 2091 C CA . GLY B 1 106 ? -15.794 39.341 -15.126 1.00 32.00 169 GLY B CA 1
ATOM 2092 C C . GLY B 1 106 ? -15.375 38.190 -14.215 1.00 31.89 169 GLY B C 1
ATOM 2093 O O . GLY B 1 106 ? -14.191 37.873 -14.113 1.00 31.69 169 GLY B O 1
ATOM 2094 N N . VAL B 1 107 ? -16.368 37.573 -13.564 1.00 32.04 170 VAL B N 1
ATOM 2095 C CA . VAL B 1 107 ? -16.131 36.546 -12.562 1.00 32.21 170 VAL B CA 1
ATOM 2096 C C . VAL B 1 107 ? -17.060 35.364 -12.828 1.00 32.44 170 VAL B C 1
ATOM 2097 O O . VAL B 1 107 ? -18.137 35.532 -13.398 1.00 32.28 170 VAL B O 1
ATOM 2101 N N . LEU B 1 108 ? -16.622 34.173 -12.400 1.00 32.75 171 LEU B N 1
ATOM 2102 C CA . LEU B 1 108 ? -17.428 32.964 -12.469 1.00 32.97 171 LEU B CA 1
ATOM 2103 C C . LEU B 1 108 ? -18.092 32.729 -11.114 1.00 33.18 171 LEU B C 1
ATOM 2104 O O . LEU B 1 108 ? -17.435 32.811 -10.078 1.00 33.15 171 LEU B O 1
ATOM 2109 N N . ILE B 1 109 ? -19.400 32.440 -11.144 1.00 33.49 172 ILE B N 1
ATOM 2110 C CA . ILE B 1 109 ? -20.167 32.126 -9.949 1.00 33.74 172 ILE B CA 1
ATOM 2111 C C . ILE B 1 109 ? -20.632 30.675 -10.042 1.00 33.99 172 ILE B C 1
ATOM 2112 O O . ILE B 1 109 ? -21.618 30.379 -10.714 1.00 33.92 172 ILE B O 1
ATOM 2117 N N . LYS B 1 110 ? -19.910 29.778 -9.359 1.00 34.45 173 LYS B N 1
ATOM 2118 C CA . LYS B 1 110 ? -20.264 28.369 -9.316 1.00 34.87 173 LYS B CA 1
ATOM 2119 C C . LYS B 1 110 ? -21.290 28.138 -8.210 1.00 35.19 173 LYS B C 1
ATOM 2120 O O . LYS B 1 110 ? -21.126 28.634 -7.098 1.00 35.35 173 LYS B O 1
ATOM 2122 N N . LEU B 1 111 ? -22.347 27.383 -8.538 1.00 35.65 174 LEU B N 1
ATOM 2123 C CA . LEU B 1 111 ? -23.358 26.984 -7.572 1.00 36.03 174 LEU B CA 1
ATOM 2124 C C . LEU B 1 111 ? -23.036 25.571 -7.091 1.00 36.34 174 LEU B C 1
ATOM 2125 O O . LEU B 1 111 ? -23.661 24.603 -7.522 1.00 36.72 174 LEU B O 1
ATOM 2130 N N . THR B 1 112 ? -22.048 25.478 -6.192 1.00 36.37 175 THR B N 1
ATOM 2131 C CA . THR B 1 112 ? -21.486 24.208 -5.758 1.00 36.33 175 THR B CA 1
ATOM 2132 C C . THR B 1 112 ? -22.557 23.343 -5.095 1.00 36.08 175 THR B C 1
ATOM 2133 O O . THR B 1 112 ? -22.546 22.123 -5.248 1.00 36.03 175 THR B O 1
ATOM 2137 N N . SER B 1 113 ? -23.469 23.983 -4.354 1.00 35.96 176 SER B N 1
ATOM 2138 C CA . SER B 1 113 ? -24.576 23.286 -3.720 1.00 35.98 176 SER B CA 1
ATOM 2139 C C . SER B 1 113 ? -25.753 24.243 -3.546 1.00 36.05 176 SER B C 1
ATOM 2140 O O . SER B 1 113 ? -25.711 25.376 -4.021 1.00 36.22 176 SER B O 1
ATOM 2143 N N . ASN B 1 114 ? -26.804 23.769 -2.866 1.00 35.97 177 ASN B N 1
ATOM 2144 C CA . ASN B 1 114 ? -27.977 24.578 -2.579 1.00 35.98 177 ASN B CA 1
ATOM 2145 C C . ASN B 1 114 ? -27.684 25.558 -1.444 1.00 35.83 177 ASN B C 1
ATOM 2146 O O . ASN B 1 114 ? -28.399 26.545 -1.292 1.00 35.84 177 ASN B O 1
ATOM 2151 N N . THR B 1 115 ? -26.640 25.280 -0.651 1.00 35.74 178 THR B N 1
ATOM 2152 C CA . THR B 1 115 ? -26.327 26.073 0.528 1.00 35.54 178 THR B CA 1
ATOM 2153 C C . THR B 1 115 ? -25.039 26.876 0.343 1.00 35.30 178 THR B C 1
ATOM 2154 O O . THR B 1 115 ? -24.705 27.689 1.202 1.00 35.18 178 THR B O 1
ATOM 2158 N N . ARG B 1 116 ? -24.325 26.659 -0.771 1.00 35.19 179 ARG B N 1
ATOM 2159 C CA . ARG B 1 116 ? -22.986 27.203 -0.937 1.00 35.03 179 ARG B CA 1
ATOM 2160 C C . ARG B 1 116 ? -22.770 27.680 -2.372 1.00 34.92 179 ARG B C 1
ATOM 2161 O O . ARG B 1 116 ? -23.313 27.108 -3.315 1.00 34.80 179 ARG B O 1
ATOM 2169 N N . ILE B 1 117 ? -21.959 28.737 -2.507 1.00 35.02 180 ILE B N 1
ATOM 2170 C CA . ILE B 1 117 ? -21.468 29.211 -3.792 1.00 35.18 180 ILE B CA 1
ATOM 2171 C C . ILE B 1 117 ? -19.975 29.504 -3.660 1.00 35.14 180 ILE B C 1
ATOM 2172 O O . ILE B 1 117 ? -19.478 29.709 -2.554 1.00 35.01 180 ILE B O 1
ATOM 2177 N N . ASP B 1 118 ? -19.277 29.522 -4.802 1.00 35.02 181 ASP B N 1
ATOM 2178 C CA . ASP B 1 118 ? -17.860 29.845 -4.852 1.00 34.87 181 ASP B CA 1
ATOM 2179 C C . ASP B 1 118 ? -17.632 30.934 -5.896 1.00 34.84 181 ASP B C 1
ATOM 2180 O O . ASP B 1 118 ? -17.970 30.753 -7.064 1.00 34.72 181 ASP B O 1
ATOM 2185 N N . VAL B 1 119 ? -17.061 32.061 -5.455 1.00 35.00 182 VAL B N 1
ATOM 2186 C CA . VAL B 1 119 ? -16.695 33.151 -6.344 1.00 35.16 182 VAL B CA 1
ATOM 2187 C C . VAL B 1 119 ? -15.331 32.827 -6.949 1.00 35.21 182 VAL B C 1
ATOM 2188 O O . VAL B 1 119 ? -14.318 32.872 -6.253 1.00 35.28 182 VAL B O 1
ATOM 2192 N N . CYS B 1 120 ? -15.325 32.499 -8.246 1.00 35.23 183 CYS B N 1
ATOM 2193 C CA . CYS B 1 120 ? -14.117 32.089 -8.943 1.00 35.27 183 CYS B CA 1
ATOM 2194 C C . CYS B 1 120 ? -13.598 33.242 -9.799 1.00 35.22 183 CYS B C 1
ATOM 2195 O O . CYS B 1 120 ? -14.317 33.752 -10.656 1.00 34.97 183 CYS B O 1
ATOM 2198 N N . MET B 1 121 ? -12.341 33.636 -9.552 1.00 35.30 184 MET B N 1
ATOM 2199 C CA . MET B 1 121 ? -11.706 34.739 -10.257 1.00 35.33 184 MET B CA 1
ATOM 2200 C C . MET B 1 121 ? -10.378 34.262 -10.839 1.00 35.50 184 MET B C 1
ATOM 2201 O O . MET B 1 121 ? -9.831 33.254 -10.394 1.00 35.39 184 MET B O 1
ATOM 2206 N N . ALA B 1 122 ? -9.857 35.009 -11.820 1.00 35.82 185 ALA B N 1
ATOM 2207 C CA . ALA B 1 122 ? -8.618 34.642 -12.489 1.00 35.99 185 ALA B CA 1
ATOM 2208 C C . ALA B 1 122 ? -7.970 35.871 -13.123 1.00 36.07 185 ALA B C 1
ATOM 2209 O O . ALA B 1 122 ? -8.662 36.737 -13.653 1.00 35.98 185 ALA B O 1
ATOM 2211 N N . ASP B 1 123 ? -6.631 35.921 -13.064 1.00 36.36 186 ASP B N 1
ATOM 2212 C CA . ASP B 1 123 ? -5.855 36.983 -13.686 1.00 36.77 186 ASP B CA 1
ATOM 2213 C C . ASP B 1 123 ? -6.073 36.954 -15.196 1.00 37.18 186 ASP B C 1
ATOM 2214 O O . ASP B 1 123 ? -5.555 36.075 -15.882 1.00 37.00 186 ASP B O 1
ATOM 2219 N N . MET B 1 124 ? -6.833 37.935 -15.695 1.00 37.89 187 MET B N 1
ATOM 2220 C CA . MET B 1 124 ? -7.131 38.052 -17.112 1.00 38.50 187 MET B CA 1
ATOM 2221 C C . MET B 1 124 ? -5.994 38.809 -17.796 1.00 39.38 187 MET B C 1
ATOM 2222 O O . MET B 1 124 ? -6.129 39.986 -18.127 1.00 39.37 187 MET B O 1
ATOM 2227 N N . ASP B 1 125 ? -4.871 38.106 -17.998 1.00 40.31 188 ASP B N 1
ATOM 2228 C CA . ASP B 1 125 ? -3.655 38.696 -18.533 1.00 41.08 188 ASP B CA 1
ATOM 2229 C C . ASP B 1 125 ? -3.739 38.749 -20.057 1.00 41.70 188 ASP B C 1
ATOM 2230 O O . ASP B 1 125 ? -4.691 38.249 -20.651 1.00 41.70 188 ASP B O 1
ATOM 2235 N N . ASN B 1 126 ? -2.723 39.365 -20.673 1.00 42.74 189 ASN B N 1
ATOM 2236 C CA . ASN B 1 126 ? -2.619 39.456 -22.120 1.00 43.77 189 ASN B CA 1
ATOM 2237 C C . ASN B 1 126 ? -2.437 38.065 -22.725 1.00 44.84 189 ASN B C 1
ATOM 2238 O O . ASN B 1 126 ? -3.083 37.737 -23.719 1.00 45.06 189 ASN B O 1
ATOM 2243 N N . PHE B 1 127 ? -1.554 37.261 -22.120 1.00 45.93 190 PHE B N 1
ATOM 2244 C CA . PHE B 1 127 ? -1.164 35.977 -22.680 1.00 46.82 190 PHE B CA 1
ATOM 2245 C C . PHE B 1 127 ? -1.550 34.845 -21.733 1.00 47.96 190 PHE B C 1
ATOM 2246 O O . PHE B 1 127 ? -1.255 34.903 -20.541 1.00 47.87 190 PHE B O 1
ATOM 2254 N N . THR B 1 128 ? -2.214 33.821 -22.286 1.00 49.34 191 THR B N 1
ATOM 2255 C CA . THR B 1 128 ? -2.410 32.553 -21.603 1.00 50.27 191 THR B CA 1
ATOM 2256 C C . THR B 1 128 ? -1.679 31.470 -22.394 1.00 50.84 191 THR B C 1
ATOM 2257 O O . THR B 1 128 ? -1.783 31.420 -23.618 1.00 50.87 191 THR B O 1
ATOM 2261 N N . SER B 1 129 ? -0.943 30.612 -21.677 1.00 51.49 192 SER B N 1
ATOM 2262 C CA . SER B 1 129 ? -0.034 29.655 -22.291 1.00 52.03 192 SER B CA 1
ATOM 2263 C C . SER B 1 129 ? -0.817 28.647 -23.130 1.00 52.24 192 SER B C 1
ATOM 2264 O O . SER B 1 129 ? -0.533 28.466 -24.313 1.00 52.07 192 SER B O 1
ATOM 2267 N N . ASP B 1 130 ? -1.798 27.997 -22.491 1.00 52.39 193 ASP B N 1
ATOM 2268 C CA . ASP B 1 130 ? -2.607 26.971 -23.130 1.00 52.39 193 ASP B CA 1
ATOM 2269 C C . ASP B 1 130 ? -4.083 27.206 -22.817 1.00 52.05 193 ASP B C 1
ATOM 2270 O O . ASP B 1 130 ? -4.876 27.459 -23.723 1.00 52.08 193 ASP B O 1
ATOM 2272 N N . SER B 1 131 ? -4.435 27.125 -21.527 1.00 51.26 194 SER B N 1
ATOM 2273 C CA . SER B 1 131 ? -5.815 27.240 -21.083 1.00 50.44 194 SER B CA 1
ATOM 2274 C C . SER B 1 131 ? -5.930 28.305 -19.997 1.00 49.37 194 SER B C 1
ATOM 2275 O O . SER B 1 131 ? -4.966 28.580 -19.285 1.00 50.06 194 SER B O 1
ATOM 2277 N N . PHE B 1 132 ? -7.136 28.872 -19.873 1.00 47.55 195 PHE B N 1
ATOM 2278 C CA . PHE B 1 132 ? -7.444 29.865 -18.858 1.00 45.98 195 PHE B CA 1
ATOM 2279 C C . PHE B 1 132 ? -8.255 29.204 -17.747 1.00 44.66 195 PHE B C 1
ATOM 2280 O O . PHE B 1 132 ? -9.353 28.710 -17.994 1.00 44.61 195 PHE B O 1
ATOM 2288 N N . ASN B 1 133 ? -7.701 29.195 -16.528 1.00 43.09 196 ASN B N 1
ATOM 2289 C CA . ASN B 1 133 ? -8.382 28.621 -15.381 1.00 41.94 196 ASN B CA 1
ATOM 2290 C C . ASN B 1 133 ? -9.110 29.737 -14.636 1.00 41.38 196 ASN B C 1
ATOM 2291 O O . ASN B 1 133 ? -8.473 30.632 -14.085 1.00 41.21 196 ASN B O 1
ATOM 2296 N N . TRP B 1 134 ? -10.447 29.664 -14.632 1.00 40.82 197 TRP B N 1
ATOM 2297 C CA . TRP B 1 134 ? -11.289 30.626 -13.938 1.00 40.26 197 TRP B CA 1
ATOM 2298 C C . TRP B 1 134 ? -11.213 30.418 -12.427 1.00 39.88 197 TRP B C 1
ATOM 2299 O O . TRP B 1 134 ? -11.508 31.3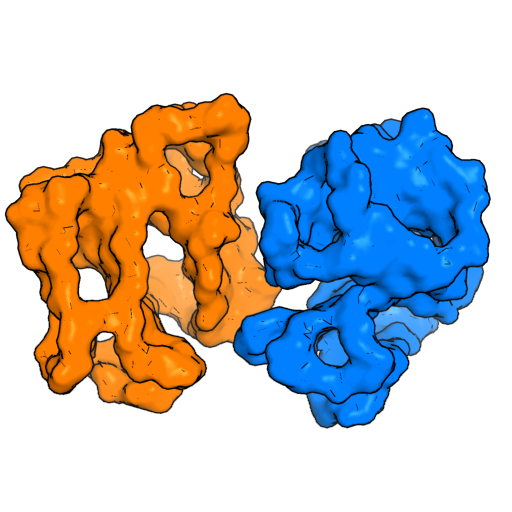37 -11.667 1.00 39.70 197 TRP B O 1
ATOM 2310 N N . GLU B 1 135 ? -10.820 29.208 -12.002 1.00 39.61 198 GLU B N 1
ATOM 2311 C CA . GLU B 1 135 ? -10.718 28.870 -10.590 1.00 39.35 198 GLU B CA 1
ATOM 2312 C C . GLU B 1 135 ? -9.266 28.980 -10.121 1.00 38.76 198 GLU B C 1
ATOM 2313 O O . GLU B 1 135 ? -8.803 28.148 -9.344 1.00 38.65 198 GLU B O 1
ATOM 2319 N N . GLU B 1 136 ? -8.556 30.014 -10.593 1.00 38.40 199 GLU B N 1
ATOM 2320 C CA . GLU B 1 136 ? -7.213 30.317 -10.118 1.00 38.19 199 GLU B CA 1
ATOM 2321 C C . GLU B 1 136 ? -7.295 30.826 -8.683 1.00 37.28 199 GLU B C 1
ATOM 2322 O O . GLU B 1 136 ? -6.563 30.356 -7.814 1.00 37.07 199 GLU B O 1
ATOM 2328 N N . TRP B 1 137 ? -8.188 31.794 -8.458 1.00 36.55 200 TRP B N 1
ATOM 2329 C CA . TRP B 1 137 ? -8.576 32.195 -7.118 1.00 35.95 200 TRP B CA 1
ATOM 2330 C C . TRP B 1 137 ? -10.006 31.730 -6.861 1.00 35.66 200 TRP B C 1
ATOM 2331 O O . TRP B 1 137 ? -10.856 31.821 -7.744 1.00 35.52 200 TRP B O 1
ATOM 2342 N N . THR B 1 138 ? -10.254 31.233 -5.644 1.00 35.55 201 THR B N 1
ATOM 2343 C CA . THR B 1 138 ? -11.564 30.733 -5.260 1.00 35.30 201 THR B CA 1
ATOM 2344 C C . THR B 1 138 ? -11.774 30.960 -3.766 1.00 35.08 201 THR B C 1
ATOM 2345 O O . THR B 1 138 ? -10.851 30.791 -2.971 1.00 35.32 201 THR B O 1
ATOM 2349 N N . HIS B 1 139 ? -13.001 31.351 -3.404 1.00 34.67 202 HIS B N 1
ATOM 2350 C CA . HIS B 1 139 ? -13.416 31.410 -2.013 1.00 34.41 202 HIS B CA 1
ATOM 2351 C C . HIS B 1 139 ? -14.925 31.195 -1.942 1.00 34.06 202 HIS B C 1
ATOM 2352 O O . HIS B 1 139 ? -15.664 31.662 -2.807 1.00 33.90 202 HIS B O 1
ATOM 2359 N N . ASN B 1 140 ? -15.362 30.489 -0.893 1.00 33.81 203 ASN B N 1
ATOM 2360 C CA . ASN B 1 140 ? -16.731 30.010 -0.790 1.00 33.66 203 ASN B CA 1
ATOM 2361 C C . ASN B 1 140 ? -17.532 30.918 0.138 1.00 33.73 203 ASN B C 1
ATOM 2362 O O . ASN B 1 140 ? -17.010 31.409 1.137 1.00 33.70 203 ASN B O 1
ATOM 2367 N N . PHE B 1 141 ? -18.810 31.117 -0.208 1.00 33.84 204 PHE B N 1
ATOM 2368 C CA . PHE B 1 141 ? -19.716 31.949 0.568 1.00 33.93 204 PHE B CA 1
ATOM 2369 C C . PHE B 1 141 ? -21.043 31.218 0.752 1.00 34.27 204 PHE B C 1
ATOM 2370 O O . PHE B 1 141 ? -21.375 30.331 -0.032 1.00 34.40 204 PHE B O 1
ATOM 2378 N N . PRO B 1 142 ? -21.842 31.561 1.790 1.00 34.70 205 PRO B N 1
ATOM 2379 C CA . PRO B 1 142 ? -23.180 30.991 1.954 1.00 34.98 205 PRO B CA 1
ATOM 2380 C C . PRO B 1 142 ? -24.138 31.523 0.890 1.00 35.40 205 PRO B C 1
ATOM 2381 O O . PRO B 1 142 ? -24.199 32.729 0.656 1.00 35.41 205 PRO B O 1
ATOM 2385 N N . ARG B 1 143 ? -24.882 30.608 0.257 1.00 35.92 206 ARG B N 1
ATOM 2386 C CA . ARG B 1 143 ? -25.698 30.935 -0.901 1.00 36.45 206 ARG B CA 1
ATOM 2387 C C . ARG B 1 143 ? -26.904 31.765 -0.465 1.00 36.82 206 ARG B C 1
ATOM 2388 O O . ARG B 1 143 ? -27.558 31.446 0.526 1.00 36.51 206 ARG B O 1
ATOM 2396 N N . SER B 1 144 ? -27.182 32.830 -1.231 1.00 37.55 207 SER B N 1
ATOM 2397 C CA . SER B 1 144 ? -28.284 33.739 -0.961 1.00 38.15 207 SER B CA 1
ATOM 2398 C C . SER B 1 144 ? -29.377 33.544 -2.010 1.00 38.77 207 SER B C 1
ATOM 2399 O O . SER B 1 144 ? -29.258 32.687 -2.883 1.00 38.56 207 SER B O 1
ATOM 2402 N N . GLU B 1 145 ? -30.445 34.344 -1.903 1.00 39.55 208 GLU B N 1
ATOM 2403 C CA . GLU B 1 145 ? -31.512 34.349 -2.891 1.00 39.96 208 GLU B CA 1
ATOM 2404 C C . GLU B 1 145 ? -31.058 35.111 -4.133 1.00 39.88 208 GLU B C 1
ATOM 2405 O O . GLU B 1 145 ? -31.241 34.633 -5.251 1.00 40.01 208 GLU B O 1
ATOM 2411 N N . SER B 1 146 ? -30.471 36.297 -3.922 1.00 39.68 209 SER B N 1
ATOM 2412 C CA . SER B 1 146 ? -30.216 37.234 -5.004 1.00 39.62 209 SER B CA 1
ATOM 2413 C C . SER B 1 146 ? -28.856 37.910 -4.841 1.00 39.41 209 SER B C 1
ATOM 2414 O O . SER B 1 146 ? -28.190 37.754 -3.820 1.00 39.56 209 SER B O 1
ATOM 2417 N N . MET B 1 147 ? -28.465 38.656 -5.883 1.00 39.03 210 MET B N 1
ATOM 2418 C CA . MET B 1 147 ? -27.270 39.484 -5.881 1.00 38.67 210 MET B CA 1
ATOM 2419 C C . MET B 1 147 ? -27.617 40.842 -6.485 1.00 38.09 210 MET B C 1
ATOM 2420 O O . MET B 1 147 ? -28.617 40.964 -7.188 1.00 38.05 210 MET B O 1
ATOM 2425 N N . ASN B 1 148 ? -26.775 41.847 -6.218 1.00 37.59 211 ASN B N 1
ATOM 2426 C CA . ASN B 1 148 ? -26.975 43.186 -6.749 1.00 37.32 211 ASN B CA 1
ATOM 2427 C C . ASN B 1 148 ? -25.913 43.481 -7.806 1.00 37.25 211 ASN B C 1
ATOM 2428 O O . ASN B 1 148 ? -24.743 43.168 -7.607 1.00 37.12 211 ASN B O 1
ATOM 2433 N N . ILE B 1 149 ? -26.346 44.087 -8.921 1.00 37.12 212 ILE B N 1
ATOM 2434 C CA . ILE B 1 149 ? -25.457 44.535 -9.983 1.00 36.98 212 ILE B CA 1
ATOM 2435 C C . ILE B 1 149 ? -25.613 46.049 -10.116 1.00 36.99 212 ILE B C 1
ATOM 2436 O O . ILE B 1 149 ? -26.701 46.576 -9.897 1.00 37.26 212 ILE B O 1
ATOM 2441 N N . TYR B 1 150 ? -24.523 46.739 -10.479 1.00 36.97 213 TYR B N 1
ATOM 2442 C CA . TYR B 1 150 ? -24.503 48.195 -10.480 1.00 37.11 213 TYR B CA 1
ATOM 2443 C C . TYR B 1 150 ? -24.012 48.771 -11.810 1.00 37.28 213 TYR B C 1
ATOM 2444 O O . TYR B 1 150 ? -23.935 49.991 -11.950 1.00 37.49 213 TYR B O 1
ATOM 2453 N N . THR B 1 151 ? -23.689 47.908 -12.783 1.00 37.22 214 THR B N 1
ATOM 2454 C CA . THR B 1 151 ? -23.315 48.350 -14.118 1.00 37.21 214 THR B CA 1
ATOM 2455 C C . THR B 1 151 ? -23.898 47.393 -15.153 1.00 37.02 214 THR B C 1
ATOM 2456 O O . THR B 1 151 ? -24.262 46.266 -14.822 1.00 37.02 214 THR B O 1
ATOM 2460 N N . ASP B 1 152 ? -23.976 47.858 -16.406 1.00 36.85 215 ASP B N 1
ATOM 2461 C CA . ASP B 1 152 ? -24.496 47.052 -17.500 1.00 36.68 215 ASP B CA 1
ATOM 2462 C C . ASP B 1 152 ? -23.607 45.822 -17.667 1.00 36.38 215 ASP B C 1
ATOM 2463 O O . ASP B 1 152 ? -22.384 45.941 -17.697 1.00 36.21 215 ASP B O 1
ATOM 2468 N N . TYR B 1 153 ? -24.239 44.646 -17.778 1.00 36.13 216 TYR B N 1
ATOM 2469 C CA . TYR B 1 153 ? -23.530 43.381 -17.674 1.00 36.03 216 TYR B CA 1
ATOM 2470 C C . TYR B 1 153 ? -24.046 42.385 -18.708 1.00 35.67 216 TYR B C 1
ATOM 2471 O O . TYR B 1 153 ? -25.108 42.578 -19.297 1.00 35.55 216 TYR B O 1
ATOM 2480 N N . TYR B 1 154 ? -23.261 41.319 -18.906 1.00 35.38 217 TYR B N 1
ATOM 2481 C CA . TYR B 1 154 ? -23.619 40.208 -19.772 1.00 35.03 217 TYR B CA 1
ATOM 2482 C C . TYR B 1 154 ? -23.528 38.914 -18.967 1.00 34.77 217 TYR B C 1
ATOM 2483 O O . TYR B 1 154 ? -22.793 38.848 -17.984 1.00 34.60 217 TYR B O 1
ATOM 2492 N N . LEU B 1 155 ? -24.280 37.893 -19.396 1.00 34.65 218 LEU B N 1
ATOM 2493 C CA . LEU B 1 155 ? -24.320 36.616 -18.701 1.00 34.69 218 LEU B CA 1
ATOM 2494 C C . LEU B 1 155 ? -23.965 35.488 -19.667 1.00 34.89 218 LEU B C 1
ATOM 2495 O O . LEU B 1 155 ? -24.125 35.622 -20.878 1.00 34.62 218 LEU B O 1
ATOM 2500 N N . ALA B 1 156 ? -23.482 34.378 -19.099 1.00 35.35 219 ALA B N 1
ATOM 2501 C CA . ALA B 1 156 ? -23.161 33.182 -19.859 1.00 35.80 219 ALA B CA 1
ATOM 2502 C C . ALA B 1 156 ? -23.233 31.967 -18.937 1.00 36.43 219 ALA B C 1
ATOM 2503 O O . ALA B 1 156 ? -22.806 32.035 -17.787 1.00 36.24 219 ALA B O 1
ATOM 2505 N N . SER B 1 157 ? -23.793 30.867 -19.456 1.00 37.27 220 SER B N 1
ATOM 2506 C CA . SER B 1 157 ? -23.921 29.624 -18.711 1.00 37.86 220 SER B CA 1
ATOM 2507 C C . SER B 1 157 ? -22.824 28.636 -19.110 1.00 38.01 220 SER B C 1
ATOM 2508 O O . SER B 1 157 ? -22.692 27.582 -18.491 1.00 37.75 220 SER B O 1
ATOM 2511 N N . VAL B 1 158 ? -22.044 28.985 -20.143 1.00 38.45 221 VAL B N 1
ATOM 2512 C CA . VAL B 1 158 ? -20.934 28.165 -20.604 1.00 38.99 221 VAL B CA 1
ATOM 2513 C C . VAL B 1 158 ? -19.684 29.038 -20.692 1.00 39.31 221 VAL B C 1
ATOM 2514 O O . VAL B 1 158 ? -19.781 30.263 -20.742 1.00 39.36 221 VAL B O 1
ATOM 2518 N N . ASP B 1 159 ? -18.515 28.383 -20.715 1.00 39.65 222 ASP B N 1
ATOM 2519 C CA . ASP B 1 159 ? -17.228 29.054 -20.610 1.00 39.71 222 ASP B CA 1
ATOM 2520 C C . ASP B 1 159 ? -17.066 30.036 -21.770 1.00 40.08 222 ASP B C 1
ATOM 2521 O O . ASP B 1 159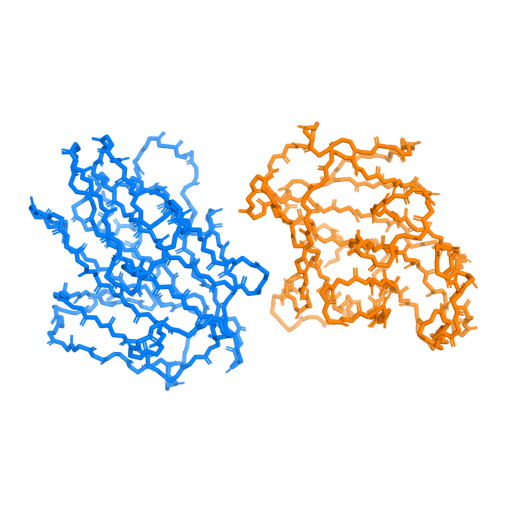 ? -16.967 29.622 -22.924 1.00 40.21 222 ASP B O 1
ATOM 2526 N N . PRO B 1 160 ? -17.027 31.363 -21.498 1.00 40.43 223 PRO B N 1
ATOM 2527 C CA . PRO B 1 160 ? -16.950 32.377 -22.552 1.00 40.77 223 PRO B CA 1
ATOM 2528 C C . PRO B 1 160 ? -15.548 32.784 -23.004 1.00 41.07 223 PRO B C 1
ATOM 2529 O O . PRO B 1 160 ? -15.411 33.659 -23.856 1.00 40.92 223 PRO B O 1
ATOM 2533 N N . TYR B 1 161 ? -14.518 32.142 -22.434 1.00 41.58 224 TYR B N 1
ATOM 2534 C CA . TYR B 1 161 ? -13.131 32.535 -22.638 1.00 42.00 224 TYR B CA 1
ATOM 2535 C C . TYR B 1 161 ? -12.842 32.798 -24.115 1.00 42.26 224 TYR B C 1
ATOM 2536 O O . TYR B 1 161 ? -12.261 33.826 -24.458 1.00 42.02 224 TYR B O 1
ATOM 2545 N N . SER B 1 162 ? -13.248 31.858 -24.977 1.00 42.84 22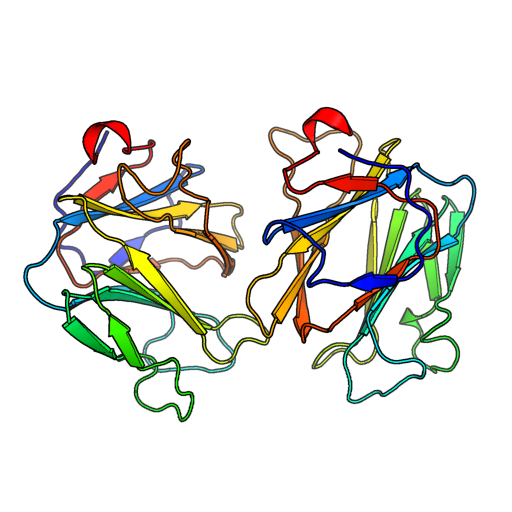5 SER B N 1
ATOM 2546 C CA . SER B 1 162 ? -12.927 31.907 -26.395 1.00 43.32 225 SER B CA 1
ATOM 2547 C C . SER B 1 162 ? -13.536 33.141 -27.061 1.00 43.85 225 SER B C 1
ATOM 2548 O O . SER B 1 162 ? -12.909 33.732 -27.938 1.00 44.01 225 SER B O 1
ATOM 2551 N N . GLN B 1 163 ? -14.752 33.524 -26.646 1.00 44.30 226 GLN B N 1
ATOM 2552 C CA . GLN B 1 163 ? -15.412 34.703 -27.188 1.00 44.58 226 GLN B CA 1
ATOM 2553 C C . GLN B 1 163 ? -14.726 35.964 -26.669 1.00 44.87 226 GLN B C 1
ATOM 2554 O O . GLN B 1 163 ? -14.420 36.869 -27.442 1.00 44.91 226 GLN B O 1
ATOM 2560 N N . ILE B 1 164 ? -14.507 36.007 -25.349 1.00 45.16 227 ILE B N 1
ATOM 2561 C CA . ILE B 1 164 ? -14.030 37.200 -24.668 1.00 45.19 227 ILE B CA 1
ATOM 2562 C C . ILE B 1 164 ? -12.673 37.608 -25.239 1.00 45.45 227 ILE B C 1
ATOM 2563 O O . ILE B 1 164 ? -12.481 38.764 -25.610 1.00 45.44 227 ILE B O 1
ATOM 2568 N N . ARG B 1 165 ? -11.737 36.653 -25.293 1.00 45.85 228 ARG B N 1
ATOM 2569 C CA . ARG B 1 165 ? -10.400 36.914 -25.803 1.00 46.33 228 ARG B CA 1
ATOM 2570 C C . ARG B 1 165 ? -9.735 35.595 -26.215 1.00 46.67 228 ARG B C 1
ATOM 2571 O O . ARG B 1 165 ? -9.266 34.880 -25.307 1.00 47.08 228 ARG B O 1
#

Sequence (329 aa):
EITGPYTNTIIKLSDLSGSNVWVLYQKPTSTVKLLKNGPESYSWNLAAFELWYGKANTTVTSDYYSGMTNSEKSVEVDHDSLVLFWNEGSTALSNKVINFSWNVGGVLIKLTSNTRIDVCMADMDNFTSDSFNWEEWTHNFPRSESMNIYTDYYLASVDPYSQIRITGPYTNTIIKLSDLSGSNVWVLYQKPTSTVKLLKNGPESYSWNLAAFELWYGKANTTVTSDYYSGMTNSEKSVEVDHDSLVLFWNEGSTALSNKVINFSWNVGGVLIKLTSNTRIDVCMADMDNFTSDSFNWEEWTHNFPRSESMNIYTDYYLASVDPYSQIR

Nearest PDB structures (foldseek):
  5zho-assembly1_A  TM=9.017E-01  e=4.406E-21  Human rotavirus C/Bristol
  8fr7-assembly1_B  TM=5.005E-01  e=3.902E-01  Human coronavirus NL63
  9hag-assembly1_A  TM=2.235E-01  e=9.273E-01  synthetic construct
  5zho-assembly1_A  TM=8.992E-01  e=2.191E-19  Human rotavirus C/Bristol

Secondary structure (DSSP, 8-state):
-EEEEE--SEEE-SS--SSEEEEEEE--SS-EEEEEES-SS--SSS-EEEEEEE-TTEEEE-STTTT-S-GGGEEEESSSEEEEEEEETTEEEEEEEEEB-SSEEEEEEE---SSEEEEEE--B-SSS-SS--TTSEEEEEE--SEEEE-S-EEEESS--HHHH-/-EEEE--SEEETTT--SSEEEEEEE--SS-EEEEEES-SS--SSS-EEEEEEE-SSEEEE-STTTT-S-GGGEEEESSSEEEEEEEETTEEEEEEEEEB-SSEEEEEEE--SSSEEEEEE--B-S--SS---TTSEEEEEE--SEEEE-S-EEEESS--HHHH-

B-factor: mean 35.39, std 5.43, range [0.5, 59.18]

Organism: Rotavirus C (isolate RVC/Cow/Japan/Shintoku/1991/G2P[3]) (NCBI:txid33723)